Protein AF-A0A2A3XUP8-F1 (afdb_monomer)

Foldseek 3Di:
DDDDDDDDDDDDDDDDDDDDDDPPPPPPVVVLVVLLPQWDKDWQDDDVFKTKIKIFQDDDLVSLVVNCVVQDDPVLVVVLVPDPDSQVSSQSSRQLSVQLVVLCVVVVHHSSPWDKFAAQAPQPRDRHWAIDTDDPPRWAWEKEDERRMIMIMTGNFQKFKYKYFQDPCVVCPVVLVLAAPVQNVVLVPDDPVCSSVQVQQLSRQLQGVCRSVRNGVVDRNRPDHCHPVPCPPPPWKGKDWTDDDPRMTMIMMGTDDPPD

pLDDT: mean 80.97, std 21.78, range [23.98, 98.0]

Structure (mmCIF, N/CA/C/O backbone):
data_AF-A0A2A3XUP8-F1
#
_entry.id   AF-A0A2A3XUP8-F1
#
loop_
_atom_site.group_PDB
_atom_site.id
_atom_site.type_symbol
_atom_site.label_atom_id
_atom_site.label_alt_id
_atom_site.label_comp_id
_atom_site.label_asym_id
_atom_site.label_entity_id
_atom_site.label_seq_id
_atom_site.pdbx_PDB_ins_code
_atom_site.Cartn_x
_atom_site.Cartn_y
_atom_site.Cartn_z
_atom_site.occupancy
_atom_site.B_iso_or_equiv
_atom_site.auth_seq_id
_atom_site.auth_comp_id
_atom_site.auth_asym_id
_atom_site.auth_atom_id
_atom_site.pdbx_PDB_model_num
ATOM 1 N N . MET A 1 1 ? 11.214 24.885 62.252 1.00 39.66 1 MET A N 1
ATOM 2 C CA . MET A 1 1 ? 10.662 26.045 61.515 1.00 39.66 1 MET A CA 1
ATOM 3 C C . MET A 1 1 ? 10.244 25.516 60.148 1.00 39.66 1 MET A C 1
ATOM 5 O O . MET A 1 1 ? 11.112 25.053 59.437 1.00 39.66 1 MET A O 1
ATOM 9 N N . GLY A 1 2 ? 8.980 25.334 59.773 1.00 29.98 2 GLY A N 1
ATOM 10 C CA . GLY A 1 2 ? 7.766 26.059 60.142 1.00 29.98 2 GLY A CA 1
ATOM 11 C C . GLY A 1 2 ? 7.328 26.934 58.957 1.00 29.98 2 GLY A C 1
ATOM 12 O O . GLY A 1 2 ? 8.170 27.640 58.424 1.00 29.98 2 GLY A O 1
ATOM 13 N N . HIS A 1 3 ? 6.028 26.879 58.622 1.00 31.84 3 HIS A N 1
ATOM 14 C CA . HIS A 1 3 ? 5.258 27.676 57.633 1.00 31.84 3 HIS A CA 1
ATOM 15 C C . HIS A 1 3 ? 4.971 26.953 56.305 1.00 31.84 3 HIS A C 1
ATOM 17 O O . HIS A 1 3 ? 5.789 26.938 55.400 1.00 31.84 3 HIS A O 1
ATOM 23 N N . ARG A 1 4 ? 3.912 26.132 56.196 1.00 30.73 4 ARG A N 1
ATOM 24 C CA . ARG A 1 4 ? 2.448 26.415 56.165 1.00 30.73 4 ARG A CA 1
ATOM 25 C C . ARG A 1 4 ? 2.016 27.403 55.075 1.00 30.73 4 ARG A C 1
ATOM 27 O O . ARG A 1 4 ? 2.269 28.595 55.170 1.00 30.73 4 ARG A O 1
ATOM 34 N N . ALA A 1 5 ? 1.255 26.853 54.128 1.00 31.34 5 ALA A N 1
ATOM 35 C CA . ALA A 1 5 ? 0.403 27.541 53.167 1.00 31.34 5 ALA A CA 1
ATOM 36 C C . ALA A 1 5 ? -0.647 28.448 53.846 1.00 31.34 5 ALA A C 1
ATOM 38 O O . ALA A 1 5 ? -1.116 28.119 54.945 1.00 31.34 5 ALA A O 1
ATOM 39 N N . PRO A 1 6 ? -1.091 29.530 53.183 1.00 34.06 6 PRO A N 1
ATOM 40 C CA . PRO A 1 6 ? -2.222 30.314 53.648 1.00 34.06 6 PRO A CA 1
ATOM 41 C C . PRO A 1 6 ? -3.542 29.595 53.325 1.00 34.06 6 PRO A C 1
ATOM 43 O O . PRO A 1 6 ? -3.840 29.252 52.183 1.00 34.06 6 PRO A O 1
ATOM 46 N N . ARG A 1 7 ? -4.347 29.367 54.368 1.00 29.91 7 ARG A N 1
ATOM 47 C CA . ARG A 1 7 ? -5.769 29.026 54.258 1.00 29.91 7 ARG A CA 1
ATOM 48 C C . ARG A 1 7 ? -6.560 30.326 54.124 1.00 29.91 7 ARG A C 1
ATOM 50 O O . ARG A 1 7 ? -6.493 31.148 55.032 1.00 29.91 7 ARG A O 1
ATOM 57 N N . CYS A 1 8 ? -7.385 30.449 53.090 1.00 24.14 8 CYS A N 1
ATOM 58 C CA . CYS A 1 8 ? -8.559 31.318 53.137 1.00 24.14 8 CYS A CA 1
ATOM 59 C C . CYS A 1 8 ? -9.770 30.481 53.567 1.00 24.14 8 CYS A C 1
ATOM 61 O O . CYS A 1 8 ? -10.032 29.405 53.031 1.00 24.14 8 CYS A O 1
ATOM 63 N N . ARG A 1 9 ? -10.467 30.970 54.590 1.00 29.61 9 ARG A N 1
ATOM 64 C CA . ARG A 1 9 ? -11.752 30.480 55.102 1.00 29.61 9 ARG A CA 1
ATOM 65 C C . ARG A 1 9 ? -12.807 31.562 54.855 1.00 29.61 9 ARG A C 1
ATOM 67 O O . ARG A 1 9 ? -12.438 32.722 54.706 1.00 29.61 9 ARG A O 1
ATOM 74 N N . CYS A 1 10 ? -14.070 31.134 54.964 1.00 26.41 10 CYS A N 1
AT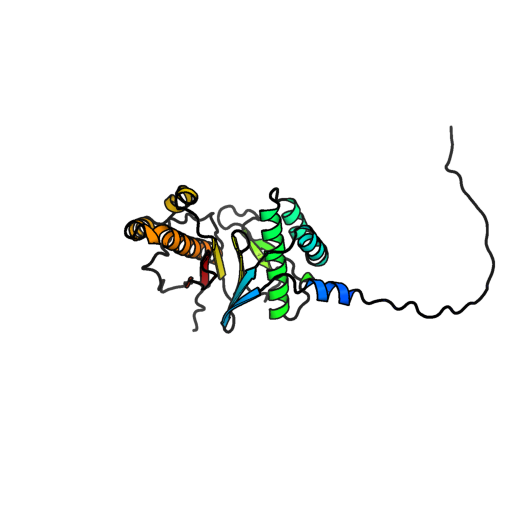OM 75 C CA . CYS A 1 10 ? -15.345 31.879 54.937 1.00 26.41 10 CYS A CA 1
ATOM 76 C C . CYS A 1 10 ? -16.061 31.777 53.573 1.00 26.41 10 CYS A C 1
ATOM 78 O O . CYS A 1 10 ? -15.426 31.942 52.545 1.00 26.41 10 CYS A O 1
ATOM 80 N N . ASN A 1 11 ? -17.362 31.486 53.471 1.00 27.44 11 ASN A N 1
ATOM 81 C CA . ASN A 1 11 ? -18.404 31.253 54.477 1.00 27.44 11 ASN A CA 1
ATOM 82 C C . ASN A 1 11 ? -19.560 30.432 53.854 1.00 27.44 11 ASN A C 1
ATOM 84 O O . ASN A 1 11 ? -19.699 30.403 52.635 1.00 27.44 11 ASN A O 1
ATOM 88 N N . ARG A 1 12 ? -20.387 29.779 54.682 1.00 31.80 12 ARG A N 1
ATOM 89 C CA . ARG A 1 12 ? -21.644 29.119 54.270 1.00 31.80 12 ARG A CA 1
ATOM 90 C C . ARG A 1 12 ? -22.826 30.101 54.299 1.00 31.80 12 ARG A C 1
ATOM 92 O O . ARG A 1 12 ? -22.801 31.046 55.080 1.00 31.80 12 ARG A O 1
ATOM 99 N N . ASN A 1 13 ? -23.871 29.712 53.558 1.00 28.98 13 ASN A N 1
ATOM 100 C CA . ASN A 1 13 ? -25.279 30.152 53.542 1.00 28.98 13 ASN A CA 1
ATOM 101 C C . ASN A 1 13 ? -25.655 31.233 52.517 1.00 28.98 13 ASN A C 1
ATOM 103 O O . ASN A 1 13 ? -25.394 32.404 52.743 1.00 28.98 13 ASN A O 1
ATOM 107 N N . SER A 1 14 ? -26.422 30.848 51.492 1.00 28.91 14 SER A N 1
ATOM 108 C CA . SER A 1 14 ? -27.877 31.084 51.463 1.00 28.91 14 SER A CA 1
ATOM 109 C C . SER A 1 14 ? -28.530 30.373 50.271 1.00 28.91 14 SER A C 1
ATOM 111 O O . SER A 1 14 ? -27.947 30.250 49.198 1.00 28.91 14 SER A O 1
ATOM 113 N N . LEU A 1 15 ? -29.740 29.870 50.506 1.00 33.19 15 LEU A N 1
ATOM 114 C CA . LEU A 1 15 ? -30.688 29.384 49.508 1.00 33.19 15 LEU A CA 1
ATOM 115 C C . LEU A 1 15 ? -31.179 30.572 48.671 1.00 33.19 15 LEU A C 1
ATOM 117 O O . LEU A 1 15 ? -31.591 31.562 49.267 1.00 33.19 15 LEU A O 1
ATOM 121 N N . ASP A 1 16 ? -31.202 30.454 47.344 1.00 30.08 16 ASP A N 1
ATOM 122 C CA . ASP A 1 16 ? -32.274 31.045 46.536 1.00 30.08 16 ASP A CA 1
ATOM 123 C C . ASP A 1 16 ? -32.381 30.332 45.182 1.00 30.08 16 ASP A C 1
ATOM 125 O O . ASP A 1 16 ? -31.381 29.988 44.546 1.00 30.08 16 ASP A O 1
ATOM 129 N N . GLY A 1 17 ? -33.618 30.058 44.785 1.00 33.28 17 GLY A N 1
ATOM 130 C CA . GLY A 1 17 ? -33.967 29.419 43.535 1.00 33.28 17 GLY A CA 1
ATOM 131 C C . GLY A 1 17 ? -33.914 30.412 42.384 1.00 33.28 17 GLY A C 1
ATOM 132 O O . GLY A 1 17 ? -34.466 31.503 42.438 1.00 33.28 17 GLY A O 1
ATOM 133 N N . SER A 1 18 ? -33.309 30.003 41.279 1.00 29.67 18 SER A N 1
ATOM 134 C CA . SER A 1 18 ? -33.590 30.611 39.983 1.00 29.67 18 SER A CA 1
ATOM 135 C C . SER A 1 18 ? -33.375 29.575 38.889 1.00 29.67 18 SER A C 1
ATOM 137 O O . SER A 1 18 ? -32.275 29.106 38.609 1.00 29.67 18 SER A O 1
ATOM 139 N N . ILE A 1 19 ? -34.501 29.183 38.299 1.00 35.72 19 ILE A N 1
ATOM 140 C CA . ILE A 1 19 ? -34.604 28.342 37.115 1.00 35.72 19 ILE A CA 1
ATOM 141 C C . ILE A 1 19 ? -33.977 29.122 35.956 1.00 35.72 19 ILE A C 1
ATOM 143 O O . ILE A 1 19 ? -34.619 30.005 35.386 1.00 35.72 19 ILE A O 1
ATOM 147 N N . HIS A 1 20 ? -32.740 28.789 35.586 1.00 30.89 20 HIS A N 1
ATOM 148 C CA . HIS A 1 20 ? -32.168 29.222 34.317 1.00 30.89 20 HIS A CA 1
ATOM 149 C C . HIS A 1 20 ? -32.214 28.100 33.284 1.00 30.89 20 HIS A C 1
ATOM 151 O O . HIS A 1 20 ? -31.646 27.019 33.424 1.00 30.89 20 HIS A O 1
ATOM 157 N N . ARG A 1 21 ? -32.985 28.416 32.246 1.00 30.86 21 ARG A N 1
ATOM 158 C CA . ARG A 1 21 ? -33.278 27.642 31.050 1.00 30.86 21 ARG A CA 1
ATOM 159 C C . ARG A 1 21 ? -32.007 27.369 30.246 1.00 30.86 21 ARG A C 1
ATOM 161 O O . ARG A 1 21 ? -31.179 28.257 30.078 1.00 30.86 21 ARG A O 1
ATOM 168 N N . GLY A 1 22 ? -31.968 26.184 29.640 1.00 33.06 22 GLY A N 1
ATOM 169 C CA . GLY A 1 22 ? -31.385 25.987 28.313 1.00 33.06 22 GLY A CA 1
ATOM 170 C C . GLY A 1 22 ? -29.863 25.972 28.227 1.00 33.06 22 GLY A C 1
ATOM 171 O O . GLY A 1 22 ? -29.290 26.771 27.496 1.00 33.06 22 GLY A O 1
ATOM 172 N N . CYS A 1 23 ? -29.210 24.997 28.860 1.00 23.98 23 CYS A N 1
ATOM 173 C CA . CYS A 1 23 ? -27.904 24.554 28.376 1.00 23.98 23 CYS A CA 1
ATOM 174 C C . CYS A 1 23 ? -28.146 23.512 27.275 1.00 23.98 23 CYS A C 1
ATOM 176 O O . CYS A 1 23 ? -28.264 22.317 27.536 1.00 23.98 23 CYS A O 1
ATOM 178 N N . SER A 1 24 ? -28.308 23.991 26.039 1.00 27.25 24 SER A N 1
ATOM 179 C CA . SER A 1 24 ? -28.237 23.138 24.855 1.00 27.25 24 SER A CA 1
ATOM 180 C C . SER A 1 24 ? -26.833 22.548 24.812 1.00 27.25 24 SER A C 1
ATOM 182 O O . SER A 1 24 ? -25.882 23.235 24.435 1.00 27.25 24 SER A O 1
ATOM 184 N N . VAL A 1 25 ? -26.702 21.279 25.192 1.00 31.23 25 VAL A N 1
ATOM 185 C CA . VAL A 1 25 ? -25.536 20.462 24.860 1.00 31.23 25 VAL A CA 1
ATOM 186 C C . VAL A 1 25 ? -25.476 20.427 23.335 1.00 31.23 25 VAL A C 1
ATOM 188 O O . VAL A 1 25 ? -26.177 19.650 22.696 1.00 31.23 25 VAL A O 1
ATOM 191 N N . LYS A 1 26 ? -24.705 21.338 22.731 1.00 30.12 26 LYS A N 1
ATOM 192 C CA . LYS A 1 26 ? -24.354 21.235 21.315 1.00 30.12 26 LYS A CA 1
ATOM 193 C C . LYS A 1 26 ? -23.634 19.900 21.170 1.00 30.12 26 LYS A C 1
ATOM 195 O O . LYS A 1 26 ? -22.587 19.699 21.788 1.00 30.12 26 LYS A O 1
ATOM 200 N N . SER A 1 27 ? -24.241 18.969 20.443 1.00 34.84 27 SER A N 1
ATOM 201 C CA . SER A 1 27 ? -23.635 17.673 20.193 1.00 34.84 27 SER A CA 1
ATOM 202 C C . SER A 1 27 ? -22.286 17.901 19.508 1.00 34.84 27 SER A C 1
ATOM 204 O O . SER A 1 27 ? -22.173 18.626 18.521 1.00 34.84 27 SER A O 1
ATOM 206 N N . LYS A 1 28 ? -21.229 17.292 20.051 1.00 36.84 28 LYS A N 1
ATOM 207 C CA . LYS A 1 28 ? -19.891 17.284 19.439 1.00 36.84 28 LYS A CA 1
ATOM 208 C C . LYS A 1 28 ? -19.847 16.508 18.109 1.00 36.84 28 LYS A C 1
ATOM 210 O O . LYS A 1 28 ? -18.794 16.434 17.492 1.00 36.84 28 LYS A O 1
ATOM 215 N N . THR A 1 29 ? -20.969 15.944 17.662 1.00 35.78 29 THR A N 1
ATOM 216 C CA . THR A 1 29 ? -21.078 15.137 16.439 1.00 35.78 29 THR A CA 1
ATOM 217 C C . THR A 1 29 ? -20.891 15.966 15.168 1.00 35.78 29 THR A C 1
ATOM 219 O O . THR A 1 29 ? -20.229 15.505 14.245 1.00 35.78 29 THR A O 1
ATOM 222 N N . ASN A 1 30 ? -21.344 17.226 15.149 1.00 31.27 30 ASN A N 1
ATOM 223 C CA . ASN A 1 30 ? -21.325 18.045 13.926 1.00 31.27 30 ASN A CA 1
ATOM 224 C C . ASN A 1 30 ? -19.922 18.544 13.523 1.00 31.27 30 ASN A C 1
ATOM 226 O O . ASN A 1 30 ? -19.741 19.010 12.403 1.00 31.27 30 ASN A O 1
ATOM 230 N N . GLY A 1 31 ? -18.934 18.491 14.426 1.00 33.62 31 GLY A N 1
ATOM 231 C CA . GLY A 1 31 ? -17.547 18.866 14.116 1.00 33.62 31 GLY A CA 1
ATOM 232 C C . GLY A 1 31 ? -16.756 17.739 13.452 1.00 33.62 31 GLY A C 1
ATOM 233 O O . GLY A 1 31 ? -15.895 18.006 12.623 1.00 33.62 31 GLY A O 1
ATOM 234 N N . ILE A 1 32 ? -17.079 16.483 13.782 1.00 43.22 32 ILE A N 1
ATOM 235 C CA . ILE A 1 32 ? -16.399 15.318 13.213 1.00 43.22 32 ILE A CA 1
ATOM 236 C C . ILE A 1 32 ? -16.913 15.075 11.792 1.00 43.22 32 ILE A C 1
ATOM 238 O O . ILE A 1 32 ? -16.092 14.928 10.897 1.00 43.22 32 ILE A O 1
ATOM 242 N N . GLU A 1 33 ? -18.233 15.137 11.559 1.00 40.81 33 GLU A N 1
ATOM 243 C CA . GLU A 1 33 ? -18.848 14.941 10.230 1.00 40.81 33 GLU A CA 1
ATOM 244 C C . GLU A 1 33 ? -18.311 15.904 9.154 1.00 40.81 33 GLU A C 1
ATOM 246 O O . GLU A 1 33 ? -18.078 15.475 8.030 1.00 40.81 33 GLU A O 1
ATOM 251 N N . ASN A 1 34 ? -18.011 17.164 9.497 1.00 43.91 34 ASN A N 1
ATOM 252 C CA . ASN A 1 34 ? -17.447 18.145 8.552 1.00 43.91 34 ASN A CA 1
ATOM 253 C C . ASN A 1 34 ? -15.936 17.986 8.297 1.00 43.91 34 ASN A C 1
ATOM 255 O O . ASN A 1 34 ? -15.411 18.552 7.342 1.00 43.91 34 ASN A O 1
ATOM 259 N N . MET A 1 35 ? -15.234 17.225 9.139 1.00 48.53 35 MET A N 1
ATOM 260 C CA . MET A 1 35 ? -13.817 16.892 8.959 1.00 48.53 35 MET A CA 1
ATOM 261 C C . MET A 1 35 ? -13.642 15.552 8.217 1.00 48.53 35 MET A C 1
ATOM 263 O O . MET A 1 35 ? -12.535 15.200 7.817 1.00 48.53 35 MET A O 1
ATOM 267 N N . MET A 1 36 ? -14.738 14.804 8.006 1.00 50.91 36 MET A N 1
ATOM 268 C CA . MET A 1 36 ? -14.740 13.479 7.370 1.00 50.91 36 MET A CA 1
ATOM 269 C C . MET A 1 36 ? -14.612 13.500 5.837 1.00 50.91 36 MET A C 1
ATOM 271 O O . MET A 1 36 ? -14.339 12.445 5.269 1.00 50.91 36 MET A O 1
ATOM 275 N N . ASP A 1 37 ? -14.765 14.660 5.189 1.00 54.75 37 ASP A N 1
ATOM 276 C CA . ASP A 1 37 ? -14.833 14.807 3.720 1.00 54.75 37 ASP A CA 1
ATOM 277 C C . ASP A 1 37 ? -13.521 15.297 3.070 1.00 54.75 37 ASP A C 1
ATOM 279 O O . ASP A 1 37 ? -13.471 15.598 1.881 1.00 54.75 37 ASP A O 1
ATOM 283 N N . GLN A 1 38 ? -12.447 15.415 3.854 1.00 61.69 38 GLN A N 1
ATOM 284 C CA . GLN A 1 38 ? -11.221 16.100 3.424 1.00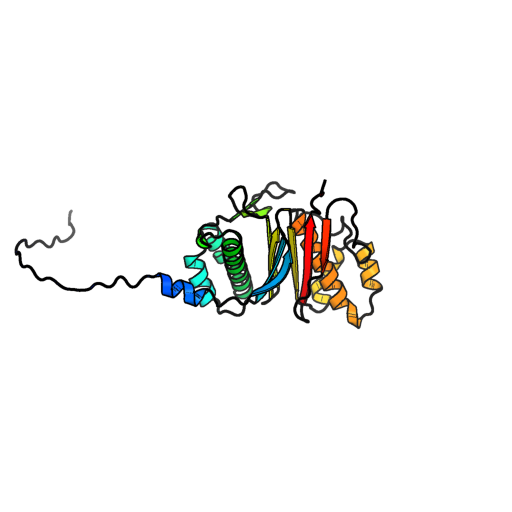 61.69 38 GLN A CA 1
ATOM 285 C C . GLN A 1 38 ? -10.256 15.206 2.635 1.00 61.69 38 GLN A C 1
ATOM 287 O O . GLN A 1 38 ? -9.591 15.660 1.707 1.00 61.69 38 GLN A O 1
ATOM 292 N N . ILE A 1 39 ? -10.267 13.900 2.909 1.00 70.50 39 ILE A N 1
ATOM 293 C CA . ILE A 1 39 ? -9.464 12.941 2.154 1.00 70.50 39 ILE A CA 1
ATOM 294 C C . ILE A 1 39 ? -10.276 12.425 0.970 1.00 70.50 39 ILE A C 1
ATOM 296 O O . ILE A 1 39 ? -11.146 11.559 1.114 1.00 70.50 39 ILE A O 1
ATOM 300 N N . SER A 1 40 ? -9.948 12.929 -0.220 1.00 80.69 40 SER A N 1
ATOM 301 C CA . SER A 1 40 ? -10.527 12.422 -1.461 1.00 80.69 40 SER A CA 1
ATOM 302 C C . SER A 1 40 ? -10.170 10.949 -1.646 1.00 80.69 40 SER A C 1
ATOM 304 O O . SER A 1 40 ? -9.008 10.540 -1.530 1.00 80.69 40 SER A O 1
ATOM 306 N N . ARG A 1 41 ? -11.193 10.145 -1.934 1.00 85.88 41 ARG A N 1
ATOM 307 C CA . ARG A 1 41 ? -11.075 8.701 -2.122 1.00 85.88 41 ARG A CA 1
ATOM 308 C C . ARG A 1 41 ? -11.928 8.238 -3.288 1.00 85.88 41 ARG A C 1
ATOM 310 O O . ARG A 1 41 ? -13.077 8.650 -3.440 1.00 85.88 41 ARG A O 1
ATOM 317 N N . ARG A 1 42 ? -11.373 7.337 -4.088 1.00 92.56 42 ARG A N 1
ATOM 318 C CA . ARG A 1 42 ? -12.040 6.740 -5.244 1.00 92.56 42 ARG A CA 1
ATOM 319 C C . ARG A 1 42 ? -11.829 5.236 -5.228 1.00 92.56 42 ARG A C 1
ATOM 321 O O . ARG A 1 42 ? -10.710 4.768 -5.046 1.00 92.56 42 ARG A O 1
ATOM 328 N N . ILE A 1 43 ? -12.891 4.477 -5.463 1.00 93.31 43 ILE A N 1
ATOM 329 C CA . ILE A 1 43 ? -12.786 3.030 -5.657 1.00 93.31 43 ILE A CA 1
ATOM 330 C C . ILE A 1 43 ? -12.079 2.765 -6.991 1.00 93.31 43 ILE A C 1
ATOM 332 O O . ILE A 1 43 ? -12.520 3.243 -8.034 1.00 93.31 43 ILE A O 1
ATOM 336 N N . LEU A 1 44 ? -10.987 1.999 -6.952 1.00 94.75 44 LEU A N 1
ATOM 337 C CA . LEU A 1 44 ? -10.309 1.475 -8.144 1.00 94.75 44 LEU A CA 1
ATOM 338 C C . LEU A 1 44 ? -10.806 0.080 -8.515 1.00 94.75 44 LEU A C 1
ATOM 340 O O . LEU A 1 44 ? -10.826 -0.279 -9.688 1.00 94.75 44 LEU A O 1
ATOM 344 N N . TRP A 1 45 ? -11.169 -0.713 -7.508 1.00 94.81 45 TRP A N 1
ATOM 345 C CA . TRP A 1 45 ? -11.677 -2.067 -7.679 1.00 94.81 45 TRP A CA 1
ATOM 346 C C . TRP A 1 45 ? -12.637 -2.386 -6.543 1.00 94.81 45 TRP A C 1
ATOM 348 O O . TRP A 1 45 ? -12.273 -2.258 -5.376 1.00 94.81 45 TRP A O 1
ATOM 358 N N . GLU A 1 46 ? -13.831 -2.860 -6.881 1.00 93.31 46 GLU A N 1
ATOM 359 C CA . GLU A 1 46 ? -14.754 -3.472 -5.932 1.00 93.31 46 GLU A CA 1
ATOM 360 C C . GLU A 1 46 ? -15.324 -4.784 -6.488 1.00 93.31 46 GLU A C 1
ATOM 362 O O . GLU A 1 46 ? -15.803 -4.848 -7.619 1.00 93.31 46 GLU A O 1
ATOM 367 N N . GLN A 1 47 ? -15.231 -5.847 -5.692 1.00 90.06 47 GLN A N 1
ATOM 368 C CA . GLN A 1 47 ? -15.925 -7.119 -5.892 1.00 90.06 47 GLN A CA 1
ATOM 369 C C . GLN A 1 47 ? -16.194 -7.760 -4.517 1.00 90.06 47 GLN A C 1
ATOM 371 O O . GLN A 1 47 ? -15.589 -7.339 -3.527 1.00 90.06 47 GLN A O 1
ATOM 376 N N . PRO A 1 48 ? -17.068 -8.778 -4.407 1.00 88.81 48 PRO A N 1
ATOM 377 C CA . PRO A 1 48 ? -17.291 -9.456 -3.133 1.00 88.81 48 PRO A CA 1
ATOM 378 C C . PRO A 1 48 ? -15.970 -9.914 -2.499 1.00 88.81 48 PRO A C 1
ATOM 380 O O . PRO A 1 48 ? -15.180 -10.609 -3.138 1.00 88.81 48 PRO A O 1
ATOM 383 N N . GLY A 1 49 ? -15.720 -9.473 -1.264 1.00 89.12 49 GLY A N 1
ATOM 384 C CA . GLY A 1 49 ? -14.524 -9.827 -0.499 1.00 89.12 49 GLY A CA 1
ATOM 385 C C . GLY A 1 49 ? -13.218 -9.141 -0.923 1.00 89.12 49 GLY A C 1
ATOM 386 O O . GLY A 1 49 ? -12.182 -9.496 -0.372 1.00 89.12 49 GLY A O 1
ATOM 387 N N . LEU A 1 50 ? -13.226 -8.178 -1.860 1.00 93.56 50 LEU A N 1
ATOM 388 C CA . LEU A 1 50 ? -12.042 -7.397 -2.253 1.00 93.56 50 LEU A CA 1
ATOM 389 C C . LEU A 1 50 ? -12.412 -5.953 -2.612 1.00 93.56 50 LEU A C 1
ATOM 391 O O . LEU A 1 50 ? -13.205 -5.711 -3.523 1.00 93.56 50 LEU A O 1
ATOM 395 N N . GLN A 1 51 ? -11.747 -4.992 -1.973 1.00 95.81 51 GLN A N 1
ATOM 396 C CA . GLN A 1 51 ? -11.835 -3.582 -2.346 1.00 95.81 51 GLN A CA 1
ATOM 397 C C . GLN A 1 51 ? -10.456 -2.931 -2.400 1.00 95.81 51 GLN A C 1
ATOM 399 O O . GLN A 1 51 ? -9.616 -3.165 -1.531 1.00 95.81 51 GLN A O 1
ATOM 404 N N . VAL A 1 52 ? -10.239 -2.069 -3.392 1.00 97.75 52 VAL A N 1
ATOM 405 C CA . VAL A 1 52 ? -9.037 -1.242 -3.531 1.00 97.75 52 VAL A CA 1
ATOM 406 C C . VAL A 1 52 ? -9.453 0.204 -3.760 1.00 97.75 52 VAL A C 1
ATOM 408 O O . VAL A 1 52 ? -10.210 0.506 -4.683 1.00 97.75 52 VAL A O 1
ATOM 411 N N . TRP A 1 53 ? -8.919 1.094 -2.935 1.00 97.12 53 TRP A N 1
ATOM 412 C CA . TRP A 1 53 ? -9.230 2.513 -2.905 1.00 97.12 53 TRP A CA 1
ATOM 413 C C . TRP A 1 53 ? -7.978 3.328 -3.208 1.00 97.12 53 TRP A C 1
ATOM 415 O O . TRP A 1 53 ? -6.934 3.130 -2.585 1.00 97.12 53 TRP A O 1
ATOM 425 N N . GLU A 1 54 ? -8.103 4.258 -4.146 1.00 96.00 54 GLU A N 1
ATOM 426 C CA . GLU A 1 54 ? -7.168 5.359 -4.339 1.00 96.00 54 GLU A CA 1
ATOM 427 C C . GLU A 1 54 ? -7.506 6.477 -3.368 1.00 96.00 54 GLU A C 1
ATOM 429 O O . GLU A 1 54 ? -8.676 6.799 -3.161 1.00 96.00 54 GLU A O 1
ATOM 434 N N . VAL A 1 55 ? -6.470 7.048 -2.772 1.00 93.19 55 VAL A N 1
ATOM 435 C CA . VAL A 1 55 ? -6.559 8.085 -1.755 1.00 93.19 55 VAL A CA 1
ATOM 436 C C . VAL A 1 55 ? -5.620 9.217 -2.144 1.00 93.19 55 VAL A C 1
ATOM 438 O O . VAL A 1 55 ? -4.449 8.982 -2.450 1.00 93.19 55 VAL A O 1
ATOM 441 N N . THR A 1 56 ? -6.116 10.448 -2.105 1.00 91.19 56 THR A N 1
ATOM 442 C CA . THR A 1 56 ? -5.317 11.651 -2.348 1.00 91.19 56 THR A CA 1
ATOM 443 C C . THR A 1 56 ? -5.160 12.425 -1.046 1.00 91.19 56 THR A C 1
ATOM 445 O O . THR A 1 56 ? -6.140 12.701 -0.360 1.00 91.19 56 THR A O 1
ATOM 448 N N . ILE A 1 57 ? -3.914 12.748 -0.694 1.00 89.19 57 ILE A N 1
ATOM 449 C CA . ILE A 1 57 ? -3.553 13.429 0.553 1.00 89.19 57 ILE A CA 1
ATOM 450 C C . ILE A 1 57 ? -3.037 14.823 0.199 1.00 89.19 57 ILE A C 1
ATOM 452 O O . ILE A 1 57 ? -1.860 14.996 -0.124 1.00 89.19 57 ILE A O 1
ATOM 456 N N . GLU A 1 58 ? -3.932 15.806 0.237 1.00 86.69 58 GLU A N 1
ATOM 457 C CA . GLU A 1 58 ? -3.629 17.212 -0.078 1.00 86.69 58 GLU A CA 1
ATOM 458 C C . GLU A 1 58 ? -3.760 18.142 1.130 1.00 86.69 58 GLU A C 1
ATOM 460 O O . GLU A 1 58 ? -3.240 19.255 1.095 1.00 86.69 58 GLU A O 1
ATOM 465 N N . ASP A 1 59 ? -4.380 17.667 2.211 1.00 85.62 59 ASP A N 1
ATOM 466 C CA . ASP A 1 59 ? -4.624 18.460 3.408 1.00 85.62 59 ASP A CA 1
ATOM 467 C C . ASP A 1 59 ? -3.342 18.913 4.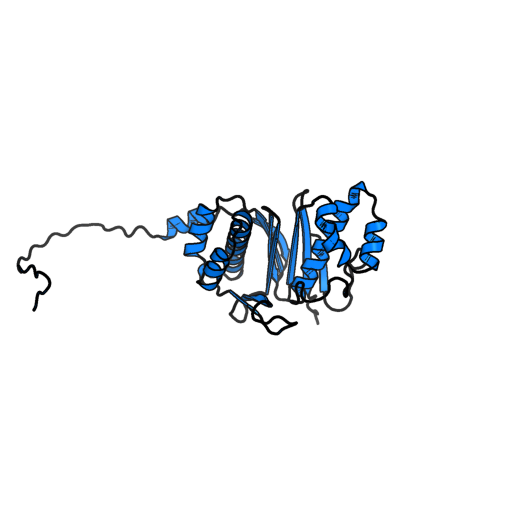115 1.00 85.62 59 ASP A C 1
ATOM 469 O O . ASP A 1 59 ? -2.302 18.236 4.138 1.00 85.62 59 ASP A O 1
ATOM 473 N N . ASP A 1 60 ? -3.460 20.063 4.774 1.00 89.62 60 ASP A N 1
ATOM 474 C CA . ASP A 1 60 ? -2.427 20.592 5.649 1.00 89.62 60 ASP A CA 1
ATOM 475 C C . ASP A 1 60 ? -2.160 19.660 6.835 1.00 89.62 60 ASP A C 1
ATOM 477 O O . ASP A 1 60 ? -3.058 19.053 7.423 1.00 89.62 60 ASP A O 1
ATOM 481 N N . GLU A 1 61 ? -0.897 19.599 7.260 1.00 91.62 61 GLU A N 1
ATOM 482 C CA . GLU A 1 61 ? -0.485 18.716 8.355 1.00 91.62 61 GLU A CA 1
ATOM 483 C C . GLU A 1 61 ? -1.250 18.997 9.656 1.00 91.62 61 GLU A C 1
ATOM 485 O O . GLU A 1 61 ? -1.595 18.065 10.376 1.00 91.62 61 GLU A O 1
ATOM 490 N N . ALA A 1 62 ? -1.547 20.267 9.948 1.00 91.88 62 ALA A N 1
ATOM 491 C CA . ALA A 1 62 ? -2.294 20.653 11.143 1.00 91.88 62 ALA A CA 1
ATOM 492 C C . ALA A 1 62 ? -3.719 20.073 11.152 1.00 91.88 62 ALA A C 1
ATOM 494 O O . ALA A 1 62 ? -4.189 19.621 12.193 1.00 91.88 62 ALA A O 1
ATOM 495 N N . VAL A 1 63 ? -4.369 20.045 9.987 1.00 90.88 63 VAL A N 1
ATOM 496 C CA . VAL A 1 63 ? -5.717 19.498 9.806 1.00 90.88 63 VAL A CA 1
ATOM 497 C C . VAL A 1 63 ? -5.694 17.980 9.983 1.00 90.88 63 VAL A C 1
ATOM 499 O O . VAL A 1 63 ? -6.458 17.423 10.772 1.00 90.88 63 VAL A O 1
ATOM 502 N N . LEU A 1 64 ? -4.733 17.314 9.337 1.00 92.75 64 LEU A N 1
ATOM 503 C CA . LEU A 1 64 ? -4.519 15.875 9.487 1.00 92.75 64 LEU A CA 1
ATOM 504 C C . LEU A 1 64 ? -4.230 15.482 10.944 1.00 92.75 64 LEU A C 1
ATOM 506 O O . LEU A 1 64 ? -4.728 14.461 11.419 1.00 92.75 64 LEU A O 1
ATOM 510 N N . LEU A 1 65 ? -3.445 16.281 11.671 1.00 94.06 65 LEU A N 1
ATOM 511 C CA . LEU A 1 65 ? -3.132 16.035 13.081 1.00 94.06 65 LEU A CA 1
ATOM 512 C C . LEU A 1 65 ? -4.356 16.173 13.993 1.00 94.06 65 LEU A C 1
ATOM 514 O O . LEU A 1 65 ? -4.501 15.375 14.918 1.00 94.06 65 LEU A O 1
ATOM 518 N N . ASP A 1 66 ? -5.238 17.142 13.746 1.00 93.00 66 ASP A N 1
ATOM 519 C CA . ASP A 1 66 ? -6.472 17.295 14.525 1.00 93.00 66 ASP A CA 1
ATOM 520 C C . ASP A 1 66 ? -7.400 16.081 14.353 1.00 93.00 66 ASP A C 1
ATOM 522 O O . ASP A 1 66 ? -7.848 15.475 15.334 1.00 93.00 66 ASP A O 1
ATOM 526 N N . ALA A 1 67 ? -7.575 15.629 13.108 1.00 90.94 67 ALA A N 1
ATOM 527 C CA . ALA A 1 67 ? -8.303 14.401 12.806 1.00 90.94 67 ALA A CA 1
ATOM 528 C C . ALA A 1 67 ? -7.649 13.162 13.441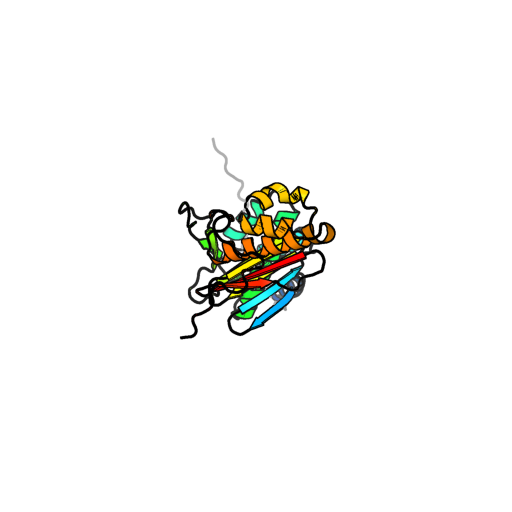 1.00 90.94 67 ALA A C 1
ATOM 530 O O . ALA A 1 67 ? -8.338 12.332 14.042 1.00 90.94 67 ALA A O 1
ATOM 531 N N . ALA A 1 68 ? -6.317 13.054 13.380 1.00 93.81 68 ALA A N 1
ATOM 532 C CA . ALA A 1 68 ? -5.575 11.966 14.010 1.00 93.81 68 ALA A CA 1
ATOM 533 C C . ALA A 1 68 ? -5.797 11.915 15.529 1.00 93.81 68 ALA A C 1
ATOM 535 O O . ALA A 1 68 ? -6.020 10.834 16.066 1.00 93.81 68 ALA A O 1
ATOM 536 N N . ASN A 1 69 ? -5.807 13.058 16.222 1.00 93.00 69 ASN A N 1
ATOM 537 C CA . ASN A 1 69 ? -6.017 13.111 17.675 1.00 93.00 69 ASN A CA 1
ATOM 538 C C . ASN A 1 69 ? -7.387 12.572 18.115 1.00 93.00 69 ASN A C 1
ATOM 540 O O . ASN A 1 69 ? -7.527 12.124 19.253 1.00 93.00 69 ASN A O 1
ATOM 544 N N . SER A 1 70 ? -8.384 12.607 17.229 1.00 90.00 70 SER A N 1
ATOM 545 C CA . SER A 1 70 ? -9.723 12.073 17.502 1.00 90.00 70 SER A CA 1
ATOM 546 C C . SER A 1 70 ? -9.884 10.602 17.096 1.00 90.00 70 SER A C 1
ATOM 548 O O . SER A 1 70 ? -10.732 9.910 17.654 1.00 90.00 70 SER A O 1
ATOM 550 N N . LEU A 1 71 ? -9.096 10.119 16.128 1.00 92.38 71 LEU A N 1
ATOM 551 C CA . LEU A 1 71 ? -9.263 8.793 15.516 1.00 92.38 71 LEU A CA 1
ATOM 552 C C . LEU A 1 71 ? -8.216 7.756 15.935 1.00 92.38 71 LEU A C 1
ATOM 554 O O . LEU A 1 71 ? -8.455 6.556 15.785 1.00 92.38 71 LEU A O 1
ATOM 558 N N . PHE A 1 72 ? -7.025 8.185 16.352 1.00 94.94 72 PHE A N 1
ATOM 559 C CA . PHE A 1 72 ? -5.879 7.298 16.544 1.00 94.94 72 PHE A CA 1
ATOM 560 C C . PHE A 1 72 ? -5.735 6.870 18.002 1.00 94.94 72 PHE A C 1
ATOM 562 O O . PHE A 1 72 ? -5.902 7.656 18.933 1.00 94.94 72 PHE A O 1
ATOM 569 N N . ASP A 1 73 ? -5.354 5.607 18.192 1.00 91.88 73 ASP A N 1
ATOM 570 C CA . ASP A 1 73 ? -4.892 5.123 19.486 1.00 91.88 73 ASP A CA 1
ATOM 571 C C . ASP A 1 73 ? -3.453 5.593 19.778 1.00 91.88 73 ASP A C 1
ATOM 573 O O . ASP A 1 73 ? -2.767 6.199 18.947 1.00 91.88 73 ASP A O 1
ATOM 577 N N . LYS A 1 74 ? -2.966 5.284 20.985 1.00 91.88 74 LYS A N 1
ATOM 578 C CA . LYS A 1 74 ? -1.613 5.655 21.414 1.00 91.88 74 LYS A CA 1
ATOM 579 C C . LYS A 1 74 ? -0.521 5.087 20.497 1.00 91.88 74 LYS A C 1
ATOM 581 O O . LYS A 1 74 ? 0.466 5.774 20.251 1.00 91.88 74 LYS A O 1
ATOM 586 N N . THR A 1 75 ? -0.705 3.880 19.962 1.00 90.88 75 THR A N 1
ATOM 587 C CA . THR A 1 75 ? 0.273 3.234 19.074 1.00 90.88 75 THR A CA 1
ATOM 588 C C . THR A 1 75 ? 0.409 4.004 17.765 1.00 90.88 75 THR A C 1
ATOM 590 O O . THR A 1 75 ? 1.521 4.232 17.287 1.00 90.88 75 THR A O 1
ATOM 593 N N . ASP A 1 76 ? -0.712 4.433 17.187 1.00 93.38 76 ASP A N 1
ATOM 594 C CA . ASP A 1 76 ? -0.711 5.247 15.976 1.00 93.38 76 ASP A CA 1
ATOM 595 C C . ASP A 1 76 ? -0.130 6.645 16.233 1.00 93.38 76 ASP A C 1
ATOM 597 O O . ASP A 1 76 ? 0.708 7.098 15.451 1.00 93.38 76 ASP A O 1
ATOM 601 N N . LEU A 1 77 ? -0.479 7.298 17.346 1.00 94.94 77 LEU A N 1
ATOM 602 C CA . LEU A 1 77 ? 0.081 8.607 17.711 1.00 94.94 77 LEU A CA 1
ATOM 603 C C . LEU A 1 77 ? 1.598 8.554 17.965 1.00 94.94 77 LEU A C 1
ATOM 605 O O . LEU A 1 77 ? 2.329 9.452 17.542 1.00 94.94 77 LEU A O 1
ATOM 609 N N . ASP A 1 78 ? 2.104 7.485 18.581 1.00 93.88 78 ASP A N 1
ATOM 610 C CA . ASP A 1 78 ? 3.547 7.293 18.766 1.00 93.88 78 ASP A CA 1
ATOM 611 C C . ASP A 1 78 ? 4.265 7.109 17.420 1.00 93.88 78 ASP A C 1
ATOM 613 O O . ASP A 1 78 ? 5.354 7.652 17.206 1.00 93.88 78 ASP A O 1
ATOM 617 N N . ARG A 1 79 ? 3.634 6.415 16.460 1.00 92.56 79 ARG A N 1
ATOM 618 C CA . ARG A 1 79 ? 4.156 6.313 15.087 1.00 92.56 79 ARG A CA 1
ATOM 619 C C . ARG A 1 79 ? 4.174 7.670 14.393 1.00 92.56 79 ARG A C 1
ATOM 621 O O . ARG A 1 79 ? 5.184 7.976 13.764 1.00 92.56 79 ARG A O 1
ATOM 628 N N . VAL A 1 80 ? 3.129 8.491 14.535 1.00 95.25 80 VAL A N 1
ATOM 629 C CA . VAL A 1 80 ? 3.112 9.874 14.015 1.00 95.25 80 VAL A CA 1
ATOM 630 C C . VAL A 1 80 ? 4.329 10.654 14.527 1.00 95.25 80 VAL A C 1
ATOM 632 O O . VAL A 1 80 ? 5.053 11.257 13.730 1.00 95.25 80 VAL A O 1
ATOM 635 N N . GLY A 1 81 ? 4.603 10.577 15.834 1.00 94.56 81 GLY A N 1
ATOM 636 C CA . GLY A 1 81 ? 5.736 11.249 16.478 1.00 94.56 81 GLY A CA 1
ATOM 637 C C . GLY A 1 81 ? 7.119 10.764 16.026 1.00 94.56 81 GLY A C 1
ATOM 638 O O . GLY A 1 81 ? 8.093 11.500 16.160 1.00 94.56 81 GLY A O 1
ATOM 639 N N . SER A 1 82 ? 7.221 9.561 15.451 1.00 94.75 82 SER A N 1
ATOM 640 C CA . SER A 1 82 ? 8.494 8.996 14.973 1.00 94.75 82 SER A CA 1
ATOM 641 C C . SER A 1 82 ? 8.964 9.540 13.615 1.00 94.75 82 SER A C 1
ATOM 643 O O . SER A 1 82 ? 10.129 9.370 13.252 1.00 94.75 82 SER A O 1
ATOM 645 N N . TYR A 1 83 ? 8.087 10.198 12.849 1.00 93.69 83 TYR A N 1
ATOM 646 C CA . TYR A 1 83 ? 8.439 10.745 11.537 1.00 93.69 83 TYR A CA 1
ATOM 647 C C . TYR A 1 83 ? 9.094 12.124 11.660 1.00 93.69 83 TYR A C 1
ATOM 649 O O . TYR A 1 83 ? 8.461 13.082 12.102 1.00 93.69 83 TYR A O 1
ATOM 657 N N . CYS A 1 84 ? 10.335 12.254 11.178 1.00 93.69 84 CYS A N 1
ATOM 658 C CA . CYS A 1 84 ? 11.033 13.545 11.113 1.00 93.69 84 CYS A CA 1
ATOM 659 C C . CYS A 1 84 ? 10.581 14.423 9.933 1.00 93.69 84 CYS A C 1
ATOM 661 O O . CYS A 1 84 ? 10.653 15.645 10.010 1.00 93.69 84 CYS A O 1
ATOM 663 N N . SER A 1 85 ? 10.139 13.812 8.829 1.00 94.19 85 SER A N 1
ATOM 664 C CA . SER A 1 85 ? 9.687 14.530 7.631 1.00 94.19 85 SER A CA 1
ATOM 665 C C . SER A 1 85 ? 8.199 14.854 7.724 1.00 94.19 85 SER A C 1
ATOM 667 O O . SER A 1 85 ? 7.391 13.942 7.904 1.00 94.19 85 SER A O 1
ATOM 669 N N . SER A 1 86 ? 7.845 16.129 7.524 1.00 92.62 86 SER A N 1
ATOM 670 C CA . SER A 1 86 ? 6.450 16.588 7.426 1.00 92.62 86 SER A CA 1
ATOM 671 C C . SER A 1 86 ? 5.685 15.813 6.351 1.00 92.62 86 SER A C 1
ATOM 673 O O . SER A 1 86 ? 4.627 15.256 6.627 1.00 92.62 86 SER A O 1
ATOM 675 N N . GLN A 1 87 ? 6.253 15.655 5.149 1.00 91.44 87 GLN A N 1
ATOM 676 C CA . GLN A 1 87 ? 5.588 14.908 4.078 1.00 91.44 87 GLN A CA 1
ATOM 677 C C . GLN A 1 87 ? 5.371 13.435 4.449 1.00 91.44 87 GLN A C 1
ATOM 679 O O . GLN A 1 87 ? 4.288 12.901 4.233 1.00 91.44 87 GLN A O 1
ATOM 684 N N . ALA A 1 88 ? 6.365 12.778 5.055 1.00 92.31 88 ALA A N 1
ATOM 685 C CA . ALA A 1 88 ? 6.208 11.390 5.493 1.00 92.31 88 ALA A CA 1
ATOM 686 C C . ALA A 1 88 ? 5.133 11.256 6.582 1.00 92.31 88 ALA A C 1
ATOM 688 O O . ALA A 1 88 ? 4.361 10.297 6.574 1.00 92.31 88 ALA A O 1
ATOM 689 N N . ARG A 1 89 ? 5.058 12.236 7.490 1.00 95.38 89 ARG A N 1
ATOM 690 C CA . ARG A 1 89 ? 4.049 12.288 8.545 1.00 95.38 89 ARG A CA 1
ATOM 691 C C . ARG A 1 89 ? 2.647 12.492 7.973 1.00 95.38 89 ARG A C 1
ATOM 693 O O . ARG A 1 89 ? 1.763 11.711 8.310 1.00 95.38 89 ARG A O 1
ATOM 700 N N . LYS A 1 90 ? 2.459 13.458 7.065 1.00 94.19 90 LYS A N 1
ATOM 701 C CA . LYS A 1 90 ? 1.191 13.675 6.343 1.00 94.19 90 LYS A CA 1
ATOM 702 C C . LYS A 1 90 ? 0.739 12.410 5.621 1.00 94.19 90 LYS A C 1
ATOM 704 O O . LYS A 1 90 ? -0.393 11.981 5.802 1.00 94.19 90 LYS A O 1
ATOM 709 N N . ASN A 1 91 ? 1.643 11.763 4.885 1.00 93.19 91 ASN A N 1
ATOM 710 C CA . ASN A 1 91 ? 1.337 10.531 4.162 1.00 93.19 91 ASN A CA 1
ATOM 711 C C . ASN A 1 91 ? 0.896 9.407 5.100 1.00 93.19 91 ASN A C 1
ATOM 713 O O . ASN A 1 91 ? -0.090 8.723 4.819 1.00 93.19 91 ASN A O 1
ATOM 717 N N . PHE A 1 92 ? 1.601 9.227 6.221 1.00 94.56 92 PHE A N 1
ATOM 718 C CA . PHE A 1 92 ? 1.221 8.243 7.228 1.00 94.56 92 PHE A CA 1
ATOM 719 C C . PHE A 1 92 ? -0.159 8.555 7.812 1.00 94.56 92 PHE A C 1
ATOM 721 O O . PHE A 1 92 ? -1.017 7.675 7.815 1.00 94.56 92 PHE A O 1
ATOM 728 N N . ILE A 1 93 ? -0.386 9.793 8.265 1.00 95.44 93 ILE A N 1
ATOM 729 C CA . ILE A 1 93 ? -1.653 10.198 8.881 1.00 95.44 93 ILE A CA 1
ATOM 730 C C . ILE A 1 93 ? -2.806 10.054 7.887 1.00 95.44 93 ILE A C 1
ATOM 732 O O . ILE A 1 93 ? -3.760 9.341 8.181 1.00 95.44 93 ILE A O 1
ATOM 736 N N . GLY A 1 94 ? -2.706 10.664 6.704 1.00 94.69 94 GLY A N 1
ATOM 737 C CA . GLY A 1 94 ? -3.772 10.650 5.702 1.00 94.69 94 GLY A CA 1
ATOM 738 C C . GLY A 1 94 ? -4.134 9.230 5.266 1.00 94.69 94 GLY A C 1
ATOM 739 O O . GLY A 1 94 ? -5.296 8.833 5.330 1.00 94.69 94 GLY A O 1
ATOM 740 N N . THR A 1 95 ? -3.134 8.400 4.951 1.00 95.31 95 THR A N 1
ATOM 741 C CA . THR A 1 95 ? -3.380 6.991 4.588 1.00 95.31 95 THR A CA 1
ATOM 742 C C . THR A 1 95 ? -4.029 6.218 5.740 1.00 95.31 95 THR A C 1
ATOM 744 O O . THR A 1 95 ? -4.869 5.345 5.522 1.00 95.31 95 THR A O 1
ATOM 747 N N . ARG A 1 96 ? -3.655 6.522 6.988 1.00 95.69 96 ARG A N 1
ATOM 748 C CA . ARG A 1 96 ? -4.175 5.842 8.178 1.00 95.69 96 ARG A CA 1
ATOM 749 C C . ARG A 1 96 ? -5.596 6.273 8.541 1.00 95.69 96 ARG A C 1
ATOM 751 O O . ARG A 1 96 ? -6.381 5.418 8.949 1.00 95.69 96 ARG A O 1
ATOM 758 N N . ILE A 1 97 ? -5.938 7.546 8.354 1.00 95.06 97 ILE A N 1
ATOM 759 C CA . ILE A 1 97 ? -7.315 8.044 8.453 1.00 95.06 97 ILE A CA 1
ATOM 760 C C . ILE A 1 97 ? -8.174 7.352 7.393 1.00 95.06 97 ILE A C 1
ATOM 762 O O . ILE A 1 97 ? -9.177 6.734 7.749 1.00 95.06 97 ILE A O 1
ATOM 766 N N . ALA A 1 98 ? -7.735 7.349 6.129 1.00 95.00 98 ALA A N 1
ATOM 767 C CA . ALA A 1 98 ? -8.459 6.692 5.042 1.00 95.00 98 ALA A CA 1
ATOM 768 C C . ALA A 1 98 ? -8.681 5.196 5.317 1.00 95.00 98 ALA A C 1
ATOM 770 O O . ALA A 1 98 ? -9.796 4.702 5.163 1.00 95.00 98 ALA A O 1
ATOM 771 N N . LEU A 1 99 ? -7.654 4.487 5.806 1.00 95.88 99 LEU A N 1
ATOM 772 C CA . LEU A 1 99 ? -7.775 3.093 6.242 1.00 95.88 99 LEU A CA 1
ATOM 773 C C . LEU A 1 99 ? -8.891 2.919 7.275 1.00 95.88 99 LEU A C 1
ATOM 775 O O . LEU A 1 99 ? -9.762 2.076 7.088 1.00 95.88 99 LEU A O 1
ATOM 779 N N . ARG A 1 100 ? -8.872 3.702 8.360 1.00 95.38 100 ARG A N 1
ATOM 780 C CA . ARG A 1 100 ? -9.871 3.597 9.434 1.00 95.38 100 ARG A CA 1
ATOM 781 C C . ARG A 1 100 ? -11.278 3.911 8.927 1.00 95.38 100 ARG A C 1
ATOM 783 O O . ARG A 1 100 ? -12.211 3.192 9.263 1.00 95.38 100 ARG A O 1
ATOM 790 N N . GLN A 1 101 ? -11.431 4.939 8.097 1.00 92.69 101 GLN A N 1
ATOM 791 C CA . GLN A 1 101 ? -12.730 5.347 7.561 1.00 92.69 101 GLN A CA 1
ATOM 792 C C . GLN A 1 101 ? -13.316 4.323 6.584 1.00 92.69 101 GLN A C 1
ATOM 794 O O . GLN A 1 101 ? -14.495 3.995 6.683 1.00 92.69 101 GLN A O 1
ATOM 799 N N . VAL A 1 102 ? -12.514 3.806 5.650 1.00 93.50 102 VAL A N 1
ATOM 800 C CA . VAL A 1 102 ? -12.991 2.792 4.699 1.00 93.50 102 VAL A CA 1
ATOM 801 C C . VAL A 1 102 ? -13.292 1.480 5.430 1.00 93.50 102 VAL A C 1
ATOM 803 O O . VAL A 1 102 ? -14.330 0.871 5.191 1.00 93.50 102 VAL A O 1
ATOM 806 N N . ALA A 1 103 ? -12.456 1.079 6.392 1.00 94.19 103 ALA A N 1
ATOM 807 C CA . ALA A 1 103 ? -12.722 -0.092 7.227 1.00 94.19 103 ALA A CA 1
ATOM 808 C C . ALA A 1 103 ? -14.034 0.049 8.019 1.00 94.19 103 ALA A C 1
ATOM 810 O O . ALA A 1 103 ? -14.836 -0.881 8.059 1.00 94.19 103 ALA A O 1
ATOM 811 N N . ALA A 1 104 ? -14.274 1.224 8.608 1.00 93.56 104 ALA A N 1
ATOM 812 C CA . ALA A 1 104 ? -15.513 1.549 9.311 1.00 93.56 104 ALA A CA 1
ATOM 813 C C . ALA A 1 104 ? -16.739 1.454 8.400 1.00 93.56 104 ALA A C 1
ATOM 815 O O . ALA A 1 104 ? -17.755 0.900 8.811 1.00 93.56 104 ALA A O 1
ATOM 816 N N . GLN A 1 105 ? -16.629 1.938 7.159 1.00 91.44 105 GLN A N 1
ATOM 817 C CA . GLN A 1 105 ? -17.694 1.835 6.164 1.00 91.44 105 GLN A CA 1
ATOM 818 C C . GLN A 1 105 ? -17.998 0.374 5.805 1.00 91.44 105 GLN A C 1
ATOM 820 O O . GLN A 1 105 ? -19.164 -0.004 5.755 1.00 91.44 105 GLN A O 1
ATOM 825 N N . ILE A 1 106 ? -16.966 -0.450 5.592 1.00 90.62 106 ILE A N 1
ATOM 826 C CA . ILE A 1 106 ? -17.123 -1.874 5.256 1.00 90.62 106 ILE A CA 1
ATOM 827 C C . ILE A 1 106 ? -17.762 -2.651 6.417 1.00 90.62 106 ILE A C 1
ATOM 829 O O . ILE A 1 106 ? -18.606 -3.514 6.192 1.00 90.62 106 ILE A O 1
ATOM 833 N N . MET A 1 107 ? -17.365 -2.356 7.657 1.00 91.31 107 MET A N 1
ATOM 834 C CA . MET A 1 107 ? -17.776 -3.119 8.843 1.00 91.31 107 MET A CA 1
ATOM 835 C C . MET A 1 107 ? -18.957 -2.517 9.612 1.00 91.31 107 MET A C 1
ATOM 837 O O . MET A 1 107 ? -19.421 -3.129 10.570 1.00 91.31 107 MET A O 1
ATOM 841 N N . ALA A 1 108 ? -19.440 -1.336 9.217 1.00 93.50 108 ALA A N 1
ATOM 842 C CA . ALA A 1 108 ? -20.473 -0.576 9.922 1.00 93.50 108 ALA A CA 1
ATOM 843 C C . ALA A 1 108 ? -20.154 -0.347 11.418 1.00 93.50 108 ALA A C 1
ATOM 845 O O . ALA A 1 108 ? -21.005 -0.516 12.292 1.00 93.50 108 ALA A O 1
ATOM 846 N N . VAL A 1 109 ? -18.911 0.048 11.715 1.00 93.81 109 VAL A N 1
ATOM 847 C CA . VAL A 1 109 ? -18.428 0.364 13.075 1.00 93.81 109 VAL A CA 1
ATOM 848 C C . VAL A 1 109 ? -17.795 1.753 13.132 1.00 93.81 109 VAL A C 1
ATOM 850 O O . VAL A 1 109 ? -17.524 2.365 12.105 1.00 93.81 109 VAL A O 1
ATOM 853 N N . ASP A 1 110 ? -17.524 2.254 14.337 1.00 93.19 110 ASP A N 1
ATOM 854 C CA . ASP A 1 110 ? -16.811 3.520 14.533 1.00 93.19 110 ASP A CA 1
ATOM 855 C C . ASP A 1 110 ? -15.338 3.408 14.057 1.00 93.19 110 ASP A C 1
ATOM 857 O O . ASP A 1 110 ? -14.635 2.490 14.500 1.00 93.19 110 ASP A O 1
ATOM 861 N N . PRO A 1 111 ? -14.821 4.321 13.205 1.00 93.25 111 PRO A N 1
ATOM 862 C CA . PRO A 1 111 ? -13.417 4.322 12.766 1.00 93.25 111 PRO A CA 1
ATOM 863 C C . PRO A 1 111 ? -12.384 4.448 13.901 1.00 93.25 111 PRO A C 1
ATOM 865 O O . PRO A 1 111 ? -11.244 3.987 13.754 1.00 93.25 111 PRO A O 1
ATOM 868 N N . ALA A 1 112 ? -12.754 5.029 15.044 1.00 93.75 112 ALA A N 1
ATOM 869 C CA . ALA A 1 112 ? -11.892 5.098 16.223 1.00 93.75 112 ALA A CA 1
ATOM 870 C C . ALA A 1 112 ? -11.809 3.755 16.978 1.00 93.75 112 ALA A C 1
ATOM 872 O O . ALA A 1 112 ? -10.904 3.549 17.785 1.00 93.75 112 ALA A O 1
ATOM 873 N N . SER A 1 113 ? -12.714 2.807 16.703 1.00 92.88 113 SER A N 1
ATOM 874 C CA . SER A 1 113 ? -12.794 1.526 17.423 1.00 92.88 113 SER A CA 1
ATOM 875 C C . SER A 1 113 ? -11.753 0.482 16.996 1.00 92.88 113 SER A C 1
ATOM 877 O O . SER A 1 113 ? -11.601 -0.546 17.669 1.00 92.88 113 SER A O 1
ATOM 879 N N . PHE A 1 114 ? -11.034 0.723 15.895 1.00 93.25 114 PHE A N 1
ATOM 880 C CA . PHE A 1 114 ? -9.985 -0.177 15.420 1.00 93.25 114 PHE A CA 1
ATOM 881 C C . PHE A 1 114 ? -8.725 -0.064 16.272 1.00 93.25 114 PHE A C 1
ATOM 883 O O . PHE A 1 114 ? -8.152 1.018 16.429 1.00 93.25 114 PHE A O 1
ATOM 890 N N . THR A 1 115 ? -8.237 -1.207 16.744 1.00 93.19 115 THR A N 1
ATOM 891 C CA . THR A 1 115 ? -6.879 -1.350 17.275 1.00 93.19 115 THR A CA 1
ATOM 892 C C . THR A 1 115 ? -6.020 -2.018 16.216 1.00 93.19 115 THR A C 1
ATOM 894 O O . THR A 1 115 ? -6.355 -3.100 15.728 1.00 93.19 115 THR A O 1
ATOM 897 N N . ILE A 1 116 ? -4.913 -1.369 15.855 1.00 93.44 116 ILE A N 1
ATOM 898 C CA . ILE A 1 116 ? -4.028 -1.848 14.7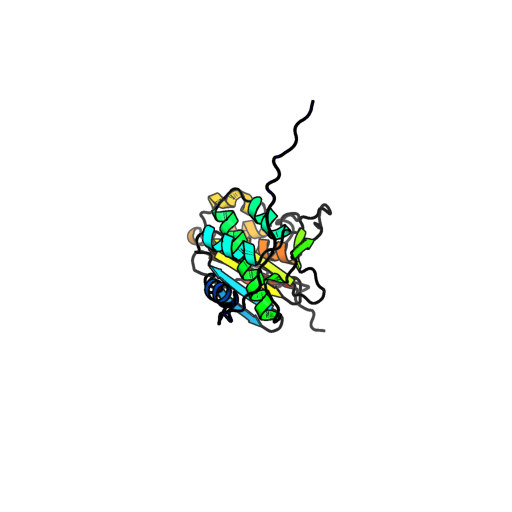96 1.00 93.44 116 ILE A CA 1
ATOM 899 C C . ILE A 1 116 ? -2.631 -2.057 15.363 1.00 93.44 116 ILE A C 1
ATOM 901 O O . ILE A 1 116 ? -1.994 -1.128 15.854 1.00 93.44 116 ILE A O 1
ATOM 905 N N . TYR A 1 117 ? -2.124 -3.277 15.240 1.00 90.50 117 TYR A N 1
ATOM 906 C CA . TYR A 1 117 ? -0.808 -3.666 15.738 1.00 90.50 117 TYR A CA 1
ATOM 907 C C . TYR A 1 117 ? 0.092 -4.116 14.585 1.00 90.50 117 TYR A C 1
ATOM 909 O O . TYR A 1 117 ? -0.345 -4.205 13.439 1.00 90.50 117 TYR A O 1
ATOM 917 N N . ARG A 1 118 ? 1.375 -4.372 14.868 1.00 89.50 118 ARG A N 1
ATOM 918 C CA . ARG A 1 118 ? 2.284 -5.034 13.923 1.00 89.50 118 ARG A CA 1
ATOM 919 C C . ARG A 1 118 ? 2.524 -6.477 14.328 1.00 89.50 118 ARG A C 1
ATOM 921 O O . ARG A 1 118 ? 2.901 -6.736 15.473 1.00 89.50 118 ARG A O 1
ATOM 928 N N . SER A 1 119 ? 2.347 -7.387 13.377 1.00 88.81 119 SER A N 1
ATOM 929 C CA . SER A 1 119 ? 2.624 -8.806 13.568 1.00 88.81 119 SER A CA 1
ATOM 930 C C . SER A 1 119 ? 4.122 -9.079 13.747 1.00 88.81 119 SER A C 1
ATOM 932 O O . SER A 1 119 ? 4.976 -8.187 13.629 1.00 88.81 119 SER A O 1
ATOM 934 N N . GLN A 1 120 ? 4.456 -10.322 14.090 1.00 88.38 120 GLN A N 1
ATOM 935 C CA . GLN A 1 120 ? 5.846 -10.759 14.149 1.00 88.38 120 GLN A CA 1
ATOM 936 C C . GLN A 1 120 ? 6.446 -10.785 12.740 1.00 88.38 120 GLN A C 1
ATOM 938 O O . GLN A 1 120 ? 5.822 -11.225 11.778 1.00 88.38 120 GLN A O 1
ATOM 943 N N . CYS A 1 121 ? 7.673 -10.293 12.619 1.00 83.62 121 CYS A N 1
ATOM 944 C CA . CYS A 1 121 ? 8.454 -10.369 11.398 1.00 83.62 121 CYS A CA 1
ATOM 945 C C . CYS A 1 121 ? 8.810 -11.830 11.115 1.00 83.62 121 CYS A C 1
ATOM 947 O O . CYS A 1 121 ? 9.444 -12.469 11.951 1.00 83.62 121 CYS A O 1
ATOM 949 N N . SER A 1 122 ? 8.489 -12.327 9.921 1.00 78.25 122 SER A N 1
ATOM 950 C CA . SER A 1 122 ? 8.775 -13.709 9.513 1.00 78.25 122 SER A CA 1
ATOM 951 C C . SER A 1 122 ? 10.269 -14.049 9.421 1.00 78.25 122 SER A C 1
ATOM 953 O O . SER A 1 122 ? 10.617 -15.220 9.339 1.00 78.25 122 SER A O 1
ATOM 955 N N . ASN A 1 123 ? 11.155 -13.046 9.438 1.00 77.62 123 ASN A N 1
ATOM 956 C CA . ASN A 1 123 ? 12.603 -13.240 9.328 1.00 77.62 123 ASN A CA 1
ATOM 957 C C . ASN A 1 123 ? 13.341 -13.216 10.678 1.00 77.62 123 ASN A C 1
ATOM 959 O O . ASN A 1 123 ? 14.268 -13.987 10.888 1.00 77.62 123 ASN A O 1
ATOM 963 N N . CYS A 1 124 ? 12.973 -12.315 11.594 1.00 83.44 124 CYS A N 1
ATOM 964 C CA . CYS A 1 124 ? 13.700 -12.125 12.861 1.00 83.44 124 CYS A CA 1
ATOM 965 C C . CYS A 1 124 ? 12.816 -12.220 14.111 1.00 83.44 124 CYS A C 1
ATOM 967 O O . CYS A 1 124 ? 13.286 -11.942 15.212 1.00 83.44 124 CYS A O 1
ATOM 969 N N . ASN A 1 125 ? 11.531 -12.552 13.955 1.00 81.62 125 ASN A N 1
ATOM 970 C CA . ASN A 1 125 ? 10.529 -12.641 15.023 1.00 81.62 125 ASN A CA 1
ATOM 971 C C . ASN A 1 125 ? 10.292 -11.336 15.817 1.00 81.62 125 ASN A C 1
ATOM 973 O O . ASN A 1 125 ? 9.573 -11.332 16.817 1.00 81.62 125 ASN A O 1
ATOM 977 N N . GLY A 1 126 ? 10.843 -10.201 15.368 1.00 83.12 126 GLY A N 1
ATOM 978 C CA . GLY A 1 126 ? 10.608 -8.882 15.959 1.00 83.12 126 GLY A CA 1
ATOM 979 C C . GLY A 1 126 ? 9.203 -8.335 15.676 1.00 83.12 126 GLY A C 1
ATOM 980 O O . GLY A 1 126 ? 8.578 -8.680 14.677 1.00 83.12 126 GLY A O 1
ATOM 981 N N . ARG A 1 127 ? 8.697 -7.423 16.518 1.00 84.19 127 ARG A N 1
ATOM 982 C CA . ARG A 1 127 ? 7.348 -6.814 16.399 1.00 84.19 127 ARG A CA 1
ATOM 983 C C . ARG A 1 127 ? 7.282 -5.671 15.379 1.00 84.19 127 ARG A C 1
ATOM 985 O O . ARG A 1 127 ? 6.801 -4.577 15.664 1.00 84.19 127 ARG A O 1
ATOM 992 N N . HIS A 1 128 ? 7.815 -5.913 14.189 1.00 81.88 128 HIS A N 1
ATOM 993 C CA . HIS A 1 128 ? 7.833 -4.947 13.092 1.00 81.88 128 HIS A CA 1
ATOM 994 C C . HIS A 1 128 ? 7.343 -5.550 11.771 1.00 81.88 128 HIS A C 1
ATOM 996 O O . HIS A 1 128 ? 7.641 -4.997 10.709 1.00 81.88 128 HIS A O 1
ATOM 1002 N N . GLY A 1 129 ? 6.582 -6.645 11.834 1.00 86.06 129 GLY A N 1
ATOM 1003 C CA . GLY A 1 129 ? 5.891 -7.232 10.691 1.00 86.06 129 GLY A CA 1
ATOM 1004 C C . GLY A 1 129 ? 4.808 -6.314 10.120 1.00 86.06 129 GLY A C 1
ATOM 1005 O O . GLY A 1 129 ? 4.790 -5.094 10.346 1.00 86.06 129 GLY A O 1
ATOM 1006 N N . ARG A 1 130 ? 3.903 -6.897 9.335 1.00 89.19 130 ARG A N 1
ATOM 1007 C CA . ARG A 1 130 ? 2.845 -6.134 8.670 1.00 89.19 130 ARG A CA 1
ATOM 1008 C C . ARG A 1 130 ? 1.819 -5.599 9.686 1.00 89.19 130 ARG A C 1
ATOM 1010 O O . ARG A 1 130 ? 1.647 -6.195 10.750 1.00 89.19 130 ARG A O 1
ATOM 1017 N N . PRO A 1 131 ? 1.175 -4.456 9.403 1.00 92.38 131 PRO A N 1
ATOM 1018 C CA . PRO A 1 131 ? 0.086 -3.963 10.233 1.00 92.38 131 PRO A CA 1
ATOM 1019 C C . PRO A 1 131 ? -1.171 -4.835 10.068 1.00 92.38 131 PRO A C 1
ATOM 1021 O O . PRO A 1 131 ? -1.470 -5.256 8.954 1.00 92.38 131 PRO A O 1
ATOM 1024 N N . GLU A 1 132 ? -1.894 -5.085 11.159 1.00 93.31 132 GLU A N 1
ATOM 1025 C CA . GLU A 1 132 ? -3.096 -5.934 11.198 1.00 93.31 132 GLU A CA 1
ATOM 1026 C C . GLU A 1 132 ? -4.119 -5.390 12.198 1.00 93.31 132 GLU A C 1
ATOM 1028 O O . GLU A 1 132 ? -3.739 -4.782 13.205 1.00 93.31 132 GLU A O 1
ATOM 1033 N N . PHE A 1 133 ? -5.407 -5.613 11.930 1.00 94.38 133 PHE A N 1
ATOM 1034 C CA . PHE A 1 133 ? -6.443 -5.340 12.916 1.00 94.38 133 PHE A CA 1
ATOM 1035 C C . PHE A 1 133 ? -6.470 -6.451 13.975 1.00 94.38 133 PHE A C 1
ATOM 1037 O O . PHE A 1 133 ? -6.109 -7.594 13.704 1.00 94.38 133 PHE A O 1
ATOM 1044 N N . SER A 1 134 ? -6.829 -6.094 15.207 1.00 90.62 134 SER A N 1
ATOM 1045 C CA . SER A 1 134 ? -6.693 -6.973 16.378 1.00 90.62 134 SER A CA 1
ATOM 1046 C C . SER A 1 134 ? -7.781 -8.035 16.560 1.00 90.62 134 SER A C 1
ATOM 1048 O O . SER A 1 134 ? -7.540 -9.012 17.272 1.00 90.62 134 SER A O 1
ATOM 1050 N N . LYS A 1 135 ? -8.980 -7.846 16.000 1.00 89.56 135 LYS A N 1
ATOM 1051 C CA . LYS A 1 135 ? -10.141 -8.693 16.287 1.00 89.56 135 LYS A CA 1
ATOM 1052 C C . LYS A 1 135 ? -10.322 -9.753 15.194 1.00 89.56 135 LYS A C 1
ATOM 1054 O O . LYS A 1 135 ? -10.169 -9.461 14.008 1.00 89.56 135 LYS A O 1
ATOM 1059 N N . PRO A 1 136 ? -10.705 -10.986 15.567 1.00 84.69 136 PRO A N 1
ATOM 1060 C CA . PRO A 1 136 ? -11.116 -11.994 14.597 1.00 84.69 136 PRO A CA 1
ATOM 1061 C C . PRO A 1 136 ? -12.281 -11.501 13.728 1.00 84.69 136 PRO A C 1
ATOM 1063 O O . PRO A 1 136 ? -13.193 -10.846 14.231 1.00 84.69 136 PRO A O 1
ATOM 1066 N N . GLY A 1 137 ? -12.263 -11.853 12.442 1.00 84.56 137 GLY A N 1
ATOM 1067 C CA . GLY A 1 137 ? -13.301 -11.470 11.479 1.00 84.56 137 GLY A CA 1
ATOM 1068 C C . GLY A 1 137 ? -13.115 -10.087 10.846 1.00 84.56 137 GLY A C 1
ATOM 1069 O O . GLY A 1 137 ? -13.836 -9.767 9.906 1.00 84.56 137 GLY A O 1
ATOM 1070 N N . GLU A 1 138 ? -12.145 -9.285 11.301 1.00 92.00 138 GLU A N 1
ATOM 1071 C CA . GLU A 1 138 ? -11.746 -8.064 10.594 1.00 92.00 138 GLU A CA 1
ATOM 1072 C C . GLU A 1 138 ? -10.983 -8.430 9.301 1.00 92.00 138 GLU A C 1
ATOM 1074 O O . GLU A 1 138 ? -10.207 -9.392 9.293 1.00 92.00 138 GLU A O 1
ATOM 1079 N N . PRO A 1 139 ? -11.187 -7.692 8.192 1.00 93.19 139 PRO A N 1
ATOM 1080 C CA . PRO A 1 139 ? -10.578 -8.017 6.908 1.00 93.19 139 PRO A CA 1
ATOM 1081 C C . PRO A 1 139 ? -9.056 -7.851 6.946 1.00 93.19 139 PRO A C 1
ATOM 1083 O O . PRO A 1 139 ? -8.510 -7.003 7.661 1.00 93.19 139 PRO A O 1
ATOM 1086 N N . HIS A 1 140 ? -8.354 -8.598 6.095 1.00 94.88 140 HIS A N 1
ATOM 1087 C CA . HIS A 1 140 ? -6.966 -8.277 5.794 1.00 94.88 140 HIS A CA 1
ATOM 1088 C C . HIS A 1 140 ? -6.907 -6.940 5.070 1.00 94.88 140 HIS A C 1
ATOM 1090 O O . HIS A 1 140 ? -7.749 -6.651 4.222 1.00 94.88 140 HIS A O 1
ATOM 1096 N N . PHE A 1 141 ? -5.882 -6.143 5.357 1.00 96.81 141 PHE A N 1
ATOM 1097 C CA . PHE A 1 141 ? -5.659 -4.901 4.638 1.00 96.81 141 PHE A CA 1
ATOM 1098 C C . PHE A 1 141 ? -4.212 -4.736 4.206 1.00 96.81 141 PHE A C 1
ATOM 1100 O O . PHE A 1 141 ? -3.281 -5.323 4.762 1.00 96.81 141 PHE A O 1
ATOM 1107 N N . SER A 1 142 ? -4.027 -3.871 3.220 1.00 97.50 142 SER A N 1
ATOM 1108 C CA . SER A 1 142 ? -2.726 -3.356 2.837 1.00 97.50 142 SER A CA 1
ATOM 1109 C C . SER A 1 142 ? -2.837 -1.883 2.483 1.00 97.50 142 SER A C 1
ATOM 1111 O O . SER A 1 142 ? -3.903 -1.397 2.111 1.00 97.50 142 SER A O 1
ATOM 1113 N N . LEU A 1 143 ? -1.733 -1.161 2.633 1.00 96.56 143 LEU A N 1
ATOM 1114 C CA . LEU A 1 143 ? -1.659 0.256 2.320 1.00 96.56 143 LEU A CA 1
ATOM 1115 C C . LEU A 1 143 ? -0.301 0.604 1.718 1.00 96.56 143 LEU A C 1
ATOM 1117 O O . LEU A 1 143 ? 0.722 -0.012 2.037 1.00 96.56 143 LEU A O 1
ATOM 1121 N N . SER A 1 144 ? -0.293 1.603 0.846 1.00 96.81 144 SER A N 1
ATOM 1122 C CA . SER A 1 144 ? 0.926 2.182 0.285 1.00 96.81 144 SER A CA 1
ATOM 1123 C C . SER A 1 144 ? 0.727 3.663 0.011 1.00 96.81 144 SER A C 1
ATOM 1125 O O . SER A 1 144 ? -0.402 4.099 -0.179 1.00 96.81 144 SER A O 1
ATOM 1127 N N . HIS A 1 145 ? 1.808 4.435 -0.007 1.00 94.94 145 HIS A N 1
ATOM 1128 C CA . HIS A 1 145 ? 1.758 5.854 -0.338 1.00 94.94 145 HIS A CA 1
ATOM 1129 C C . HIS A 1 145 ? 3.048 6.310 -1.024 1.00 94.94 145 HIS A C 1
ATOM 1131 O O . HIS A 1 145 ? 4.150 5.887 -0.663 1.00 94.94 145 HIS A O 1
ATOM 1137 N N . SER A 1 146 ? 2.924 7.227 -1.977 1.00 93.06 146 SER A N 1
ATOM 1138 C CA . SER A 1 146 ? 4.024 7.817 -2.732 1.00 93.06 146 SER A CA 1
ATOM 1139 C C . SER A 1 146 ? 3.700 9.277 -3.053 1.00 93.06 146 SER A C 1
ATOM 1141 O O . SER A 1 146 ? 2.732 9.570 -3.755 1.00 93.06 146 SER A O 1
ATOM 1143 N N . GLU A 1 147 ? 4.501 10.210 -2.530 1.00 90.00 147 GLU A N 1
ATOM 1144 C CA . GLU A 1 147 ? 4.141 11.639 -2.498 1.00 90.00 147 GLU A CA 1
ATOM 1145 C C . GLU A 1 147 ? 2.702 11.820 -1.977 1.00 90.00 147 GLU A C 1
ATOM 1147 O O . GLU A 1 147 ? 2.402 11.298 -0.912 1.00 90.00 147 GLU A O 1
ATOM 1152 N N . ASN A 1 148 ? 1.811 12.483 -2.718 1.00 88.56 148 ASN A N 1
ATOM 1153 C CA . ASN A 1 148 ? 0.430 12.747 -2.299 1.00 88.56 148 ASN A CA 1
ATOM 1154 C C . ASN A 1 148 ? -0.562 11.618 -2.649 1.00 88.56 148 ASN A C 1
ATOM 1156 O O . ASN A 1 148 ? -1.739 11.718 -2.316 1.00 88.56 148 ASN A O 1
ATOM 1160 N N . GLY A 1 149 ? -0.120 10.569 -3.350 1.00 91.94 149 GLY A N 1
ATOM 1161 C CA . GLY A 1 149 ? -0.971 9.447 -3.749 1.00 91.94 149 GLY A CA 1
ATOM 1162 C C . GLY A 1 149 ? -0.849 8.285 -2.772 1.00 91.94 149 GLY A C 1
ATOM 1163 O O . GLY A 1 149 ? 0.260 7.917 -2.384 1.00 91.94 149 GLY A O 1
ATOM 1164 N N . ALA A 1 150 ? -1.969 7.679 -2.401 1.00 95.75 150 ALA A N 1
ATOM 1165 C CA . ALA A 1 150 ? -2.019 6.522 -1.525 1.00 95.75 150 ALA A CA 1
ATOM 1166 C C . ALA A 1 150 ? -3.024 5.476 -2.018 1.00 95.75 150 ALA A C 1
ATOM 1168 O O . ALA A 1 150 ? -3.944 5.762 -2.780 1.00 95.75 150 ALA A O 1
ATOM 1169 N N . LEU A 1 151 ? -2.816 4.241 -1.574 1.00 98.00 151 LEU A N 1
ATOM 1170 C CA . LEU A 1 151 ? -3.731 3.128 -1.759 1.00 98.00 151 LEU A CA 1
ATOM 1171 C C . LEU A 1 151 ? -4.078 2.530 -0.409 1.00 98.00 151 LEU A C 1
ATOM 1173 O O . LEU A 1 151 ? -3.204 2.354 0.446 1.00 98.00 151 LEU A O 1
ATOM 1177 N N . VAL A 1 152 ? -5.336 2.136 -0.274 1.00 97.81 152 VAL A N 1
ATOM 1178 C CA . VAL A 1 152 ? -5.825 1.287 0.808 1.00 97.81 152 VAL A CA 1
ATOM 1179 C C . VAL A 1 152 ? -6.592 0.136 0.176 1.00 97.81 152 VAL A C 1
ATOM 1181 O O . VAL A 1 152 ? -7.445 0.353 -0.678 1.00 97.81 152 VAL A O 1
ATOM 1184 N N . ALA A 1 153 ? -6.297 -1.090 0.585 1.00 97.81 153 ALA A N 1
ATOM 1185 C CA . ALA A 1 153 ? -7.001 -2.265 0.099 1.00 97.81 153 ALA A CA 1
ATOM 1186 C C . ALA A 1 153 ? -7.430 -3.180 1.233 1.00 97.81 153 ALA A C 1
ATOM 1188 O O . ALA A 1 153 ? -6.734 -3.274 2.243 1.00 97.81 153 ALA A O 1
ATOM 1189 N N . PHE A 1 154 ? -8.544 -3.873 1.017 1.00 96.94 154 PHE A N 1
ATOM 1190 C CA . PHE A 1 154 ? -9.160 -4.817 1.940 1.00 96.94 154 PHE A CA 1
ATOM 1191 C C . PHE A 1 154 ? -9.490 -6.116 1.217 1.00 96.94 154 PHE A C 1
ATOM 1193 O O . PHE A 1 154 ? -9.941 -6.076 0.074 1.00 96.94 154 PHE A O 1
ATOM 1200 N N . SER A 1 155 ? -9.282 -7.251 1.879 1.00 94.94 155 SER A N 1
ATOM 1201 C CA . SER A 1 155 ? -9.616 -8.573 1.350 1.00 94.94 155 SER A CA 1
ATOM 1202 C C . SER A 1 155 ? -9.965 -9.564 2.463 1.00 94.94 155 SER A C 1
ATOM 1204 O O . SER A 1 155 ? -9.485 -9.438 3.591 1.00 94.94 155 SER A O 1
ATOM 1206 N N . GLU A 1 156 ? -10.766 -10.578 2.142 1.00 92.19 156 GLU A N 1
ATOM 1207 C CA . GLU A 1 156 ? -10.980 -11.757 3.001 1.00 92.19 156 GLU A CA 1
ATOM 1208 C C . GLU A 1 156 ? -9.729 -12.644 3.111 1.00 92.19 156 GLU A C 1
ATOM 1210 O O . GLU A 1 156 ? -9.596 -13.432 4.043 1.00 92.19 156 GLU A O 1
ATOM 1215 N N . SER A 1 157 ? -8.792 -12.505 2.173 1.00 90.38 157 SER A N 1
ATOM 1216 C CA . SER A 1 157 ? -7.522 -13.229 2.132 1.00 90.38 157 SER A CA 1
ATOM 1217 C C . SER A 1 157 ? -6.329 -12.273 2.192 1.00 90.38 157 SER A C 1
ATOM 1219 O O . SER A 1 157 ? -6.472 -11.053 2.098 1.00 90.38 157 SER A O 1
ATOM 1221 N N . ALA A 1 158 ? -5.121 -12.813 2.361 1.00 91.81 158 ALA A N 1
ATOM 1222 C CA . ALA A 1 158 ? -3.911 -12.001 2.382 1.00 91.81 158 ALA A CA 1
ATOM 1223 C C . ALA A 1 158 ? -3.804 -11.118 1.122 1.00 91.81 158 ALA A C 1
ATOM 1225 O O . ALA A 1 158 ? -3.987 -11.588 -0.001 1.00 91.81 158 ALA A O 1
ATOM 1226 N N . ILE A 1 159 ? -3.502 -9.835 1.331 1.00 94.56 159 ILE A N 1
ATOM 1227 C CA . ILE A 1 159 ? -3.471 -8.806 0.291 1.00 94.56 159 ILE A CA 1
ATOM 1228 C C . ILE A 1 159 ? -2.271 -7.879 0.471 1.00 94.56 159 ILE A C 1
ATOM 1230 O O . ILE A 1 159 ? -1.819 -7.616 1.587 1.00 94.56 159 ILE A O 1
ATOM 1234 N N . GLY A 1 160 ? -1.765 -7.365 -0.642 1.00 95.56 160 GLY A N 1
ATOM 1235 C CA . GLY A 1 160 ? -0.731 -6.352 -0.718 1.00 95.56 160 GLY A CA 1
ATOM 1236 C C . GLY A 1 160 ? -1.054 -5.337 -1.807 1.00 95.56 160 GLY A C 1
ATOM 1237 O O . GLY A 1 160 ? -1.438 -5.720 -2.906 1.00 95.56 160 GLY A O 1
ATOM 1238 N N . VAL A 1 161 ? -0.884 -4.046 -1.525 1.00 97.69 161 VAL A N 1
ATOM 1239 C CA . VAL A 1 161 ? -0.926 -2.989 -2.548 1.00 97.69 161 VAL A CA 1
ATOM 1240 C C . VAL A 1 161 ? 0.345 -2.175 -2.548 1.00 97.69 161 VAL A C 1
ATOM 1242 O O . VAL A 1 161 ? 0.972 -1.957 -1.504 1.00 97.69 161 VAL A O 1
ATOM 1245 N N . ASP A 1 162 ? 0.699 -1.681 -3.726 1.00 97.56 162 ASP A N 1
ATOM 1246 C CA . ASP A 1 162 ? 1.753 -0.699 -3.867 1.00 97.56 162 ASP A CA 1
ATOM 1247 C C . ASP A 1 162 ? 1.432 0.369 -4.908 1.00 97.56 162 ASP A C 1
ATOM 1249 O O . ASP A 1 162 ? 0.780 0.089 -5.911 1.00 97.56 162 ASP A O 1
ATOM 1253 N N . ILE A 1 163 ? 1.891 1.594 -4.644 1.00 97.44 163 ILE A N 1
ATOM 1254 C CA . ILE A 1 163 ? 1.799 2.743 -5.541 1.00 97.44 163 ILE A CA 1
ATOM 1255 C C . ILE A 1 163 ? 3.140 3.463 -5.550 1.00 97.44 163 ILE A C 1
ATOM 1257 O O . ILE A 1 163 ? 3.737 3.698 -4.501 1.00 97.44 163 ILE A O 1
ATOM 1261 N N . GLN A 1 164 ? 3.596 3.849 -6.735 1.00 95.69 164 GLN A N 1
ATOM 1262 C CA . GLN A 1 164 ? 4.867 4.525 -6.922 1.00 95.69 164 GLN A CA 1
ATOM 1263 C C . GLN A 1 164 ? 4.708 5.670 -7.916 1.00 95.69 164 GLN A C 1
ATOM 1265 O O . GLN A 1 164 ? 4.307 5.464 -9.063 1.00 95.69 164 GLN A O 1
ATOM 1270 N N . LYS A 1 165 ? 5.071 6.886 -7.495 1.00 94.25 165 LYS A N 1
ATOM 1271 C CA . LYS A 1 165 ? 5.247 8.004 -8.422 1.00 94.25 165 LYS A CA 1
ATOM 1272 C C . LYS A 1 165 ? 6.390 7.676 -9.371 1.00 94.25 165 LYS A C 1
ATOM 1274 O O . LYS A 1 165 ? 7.475 7.285 -8.925 1.00 94.25 165 LYS A O 1
ATOM 1279 N N . MET A 1 166 ? 6.159 7.863 -10.664 1.00 93.50 166 MET A N 1
ATOM 1280 C CA . MET A 1 166 ? 7.199 7.738 -11.671 1.00 93.50 166 MET A CA 1
ATOM 1281 C C . MET A 1 166 ? 8.272 8.800 -11.434 1.00 93.50 166 MET A C 1
ATOM 1283 O O . MET A 1 166 ? 7.989 9.993 -11.325 1.00 93.50 166 MET A O 1
ATOM 1287 N N . GLN A 1 167 ? 9.517 8.347 -11.343 1.00 90.56 167 GLN A N 1
ATOM 1288 C CA . GLN A 1 167 ? 10.693 9.194 -11.191 1.00 90.56 167 GLN A CA 1
ATOM 1289 C C . GLN A 1 167 ? 11.780 8.738 -12.171 1.00 90.56 167 GLN A C 1
ATOM 1291 O O . GLN A 1 167 ? 11.751 7.592 -12.634 1.00 90.56 167 GLN A O 1
ATOM 1296 N N . PRO A 1 168 ? 12.747 9.607 -12.498 1.00 89.56 168 PRO A N 1
ATOM 1297 C CA . PRO A 1 168 ? 13.903 9.220 -13.296 1.00 89.56 168 PRO A CA 1
ATOM 1298 C C . PRO A 1 168 ? 14.605 7.962 -12.740 1.00 89.56 168 PRO A C 1
ATOM 1300 O O . PRO A 1 168 ? 14.706 7.764 -11.529 1.00 89.56 168 PRO A O 1
ATOM 1303 N N . LEU A 1 169 ? 15.061 7.072 -13.631 1.00 84.81 169 LEU A N 1
ATOM 1304 C CA . LEU A 1 169 ? 15.593 5.744 -13.269 1.00 84.81 169 LEU A CA 1
ATOM 1305 C C . LEU A 1 169 ? 16.830 5.787 -12.367 1.00 84.81 169 LEU A C 1
ATOM 1307 O O . LEU A 1 169 ? 17.120 4.824 -11.656 1.00 84.81 169 LEU A O 1
ATOM 1311 N N . ASP A 1 170 ? 17.572 6.891 -12.385 1.00 86.38 170 ASP A N 1
ATOM 1312 C CA . ASP A 1 170 ? 18.744 7.108 -11.543 1.00 86.38 170 ASP A CA 1
ATOM 1313 C C . ASP A 1 170 ? 18.402 7.043 -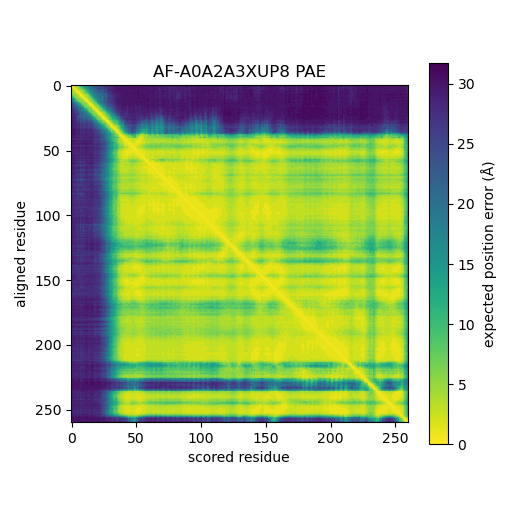10.045 1.00 86.38 170 ASP A C 1
ATOM 1315 O O . ASP A 1 170 ? 19.210 6.519 -9.270 1.00 86.38 170 ASP A O 1
ATOM 1319 N N . ARG A 1 171 ? 17.188 7.479 -9.668 1.00 85.12 171 ARG A N 1
ATOM 1320 C CA . ARG A 1 171 ? 16.612 7.368 -8.316 1.00 85.12 171 ARG A CA 1
ATOM 1321 C C . ARG A 1 171 ? 16.338 5.926 -7.902 1.00 85.12 171 ARG A C 1
ATOM 1323 O O . ARG A 1 171 ? 16.339 5.623 -6.713 1.00 85.12 171 ARG A O 1
ATOM 1330 N N . PHE A 1 172 ? 16.166 5.028 -8.869 1.00 83.69 172 PHE A N 1
ATOM 1331 C CA . PHE A 1 172 ? 15.809 3.630 -8.642 1.00 83.69 172 PHE A CA 1
ATOM 1332 C C . PHE A 1 172 ? 16.953 2.641 -8.878 1.00 83.69 172 PHE A C 1
ATOM 1334 O O . PHE A 1 172 ? 16.737 1.431 -8.814 1.00 83.69 172 PHE A O 1
ATOM 1341 N N . ARG A 1 173 ? 18.186 3.110 -9.112 1.00 85.94 173 ARG A N 1
ATOM 1342 C CA . ARG A 1 173 ? 19.333 2.231 -9.409 1.00 85.94 173 ARG A CA 1
ATOM 1343 C C . ARG A 1 173 ? 19.535 1.118 -8.382 1.00 85.94 173 ARG A C 1
ATOM 1345 O O . ARG A 1 173 ? 19.751 -0.026 -8.773 1.00 85.94 173 ARG A O 1
ATOM 1352 N N . GLU A 1 174 ? 19.419 1.425 -7.092 1.00 87.38 174 GLU A N 1
ATOM 1353 C CA . GLU A 1 174 ? 19.565 0.416 -6.035 1.00 87.38 174 GLU A CA 1
ATOM 1354 C C . GLU A 1 174 ? 18.378 -0.548 -5.973 1.00 87.38 174 GLU A C 1
ATOM 1356 O O . GLU A 1 174 ? 18.573 -1.748 -5.795 1.00 87.38 174 GLU A O 1
ATOM 1361 N N . ALA A 1 175 ? 17.155 -0.059 -6.189 1.00 87.12 175 ALA A N 1
ATOM 1362 C CA . ALA A 1 175 ? 15.967 -0.908 -6.259 1.00 87.12 175 ALA A CA 1
ATOM 1363 C C . ALA A 1 175 ? 16.042 -1.871 -7.458 1.00 87.12 175 ALA A C 1
ATOM 1365 O O . ALA A 1 175 ? 15.797 -3.066 -7.316 1.00 87.12 175 ALA A O 1
ATOM 1366 N N . ARG A 1 176 ? 16.515 -1.393 -8.617 1.00 88.94 176 ARG A N 1
ATOM 1367 C CA . ARG A 1 176 ? 16.719 -2.208 -9.823 1.00 88.94 176 ARG A CA 1
ATOM 1368 C C . ARG A 1 176 ? 17.692 -3.364 -9.606 1.00 88.94 176 ARG A C 1
ATOM 1370 O O . ARG A 1 176 ? 17.464 -4.449 -10.133 1.00 88.94 176 ARG A O 1
ATOM 1377 N N . LYS A 1 177 ? 18.742 -3.182 -8.799 1.00 89.50 177 LYS A N 1
ATOM 1378 C CA . LYS A 1 177 ? 19.685 -4.265 -8.450 1.00 89.50 177 LYS A CA 1
ATOM 1379 C C . LYS A 1 177 ? 19.035 -5.383 -7.628 1.00 89.50 177 LYS A C 1
ATOM 1381 O O . LYS A 1 177 ? 19.531 -6.506 -7.654 1.00 89.50 177 LYS A O 1
ATOM 1386 N N . ARG A 1 178 ? 17.935 -5.095 -6.924 1.00 89.19 178 ARG A N 1
ATOM 1387 C CA . ARG A 1 178 ? 17.200 -6.062 -6.093 1.00 89.19 178 ARG A CA 1
ATOM 1388 C C . ARG A 1 178 ? 16.196 -6.902 -6.878 1.00 89.19 178 ARG A C 1
ATOM 1390 O O . ARG A 1 178 ? 15.692 -7.867 -6.323 1.00 89.19 178 ARG A O 1
ATOM 1397 N N . LEU A 1 179 ? 15.900 -6.551 -8.129 1.00 90.94 179 LEU A N 1
ATOM 1398 C CA . LEU A 1 179 ? 14.977 -7.309 -8.977 1.00 90.94 179 LEU A CA 1
ATOM 1399 C C . LEU A 1 179 ? 15.538 -8.683 -9.345 1.00 90.94 179 LEU A C 1
ATOM 1401 O O . LEU A 1 179 ? 16.759 -8.877 -9.361 1.00 90.94 179 LEU A O 1
ATOM 1405 N N . HIS A 1 180 ? 14.652 -9.607 -9.710 1.00 92.56 180 HIS A N 1
ATOM 1406 C CA . HIS A 1 180 ? 15.040 -10.904 -10.250 1.00 92.56 180 HIS A CA 1
ATOM 1407 C C . HIS A 1 180 ? 15.894 -10.715 -11.525 1.00 92.56 180 HIS A C 1
ATOM 1409 O O . HIS A 1 180 ? 15.643 -9.790 -12.305 1.00 92.56 180 HIS A O 1
ATOM 1415 N N . PRO A 1 181 ? 16.914 -11.556 -11.790 1.00 92.50 181 PRO A N 1
ATOM 1416 C CA . PRO A 1 181 ? 17.744 -11.430 -12.991 1.00 92.50 181 PRO A CA 1
ATOM 1417 C C . PRO A 1 181 ? 16.948 -11.350 -14.304 1.00 92.50 181 PRO A C 1
ATOM 1419 O O . PRO A 1 181 ? 17.258 -10.515 -15.152 1.00 92.50 181 PRO A O 1
ATOM 1422 N N . ASP A 1 182 ? 15.909 -12.173 -14.450 1.00 91.69 182 ASP A N 1
ATOM 1423 C CA . ASP A 1 182 ? 15.020 -12.183 -15.622 1.00 91.69 182 ASP A CA 1
ATOM 1424 C C . ASP A 1 182 ? 14.230 -10.888 -15.778 1.00 91.69 182 ASP A C 1
ATOM 1426 O O . ASP A 1 182 ? 14.142 -10.357 -16.878 1.00 91.69 182 ASP A O 1
ATOM 1430 N N . GLU A 1 183 ? 13.746 -10.316 -14.679 1.00 93.38 183 GLU A N 1
ATOM 1431 C CA . GLU A 1 183 ? 13.054 -9.027 -14.690 1.00 93.38 183 GLU A CA 1
ATOM 1432 C C . GLU A 1 183 ? 13.975 -7.891 -15.133 1.00 93.38 183 GLU A C 1
ATOM 1434 O O . GLU A 1 183 ? 13.567 -7.004 -15.878 1.00 93.38 183 GLU A O 1
ATOM 1439 N N . ARG A 1 184 ? 15.245 -7.919 -14.705 1.00 92.69 184 ARG A N 1
ATOM 1440 C CA . ARG A 1 184 ? 16.238 -6.939 -15.164 1.00 92.69 184 ARG A CA 1
ATOM 1441 C C . ARG A 1 184 ? 16.483 -7.065 -16.664 1.00 92.69 184 ARG A C 1
ATOM 1443 O O . ARG A 1 184 ? 16.518 -6.042 -17.339 1.00 92.69 184 ARG A O 1
ATOM 1450 N N . ARG A 1 185 ? 16.600 -8.297 -17.177 1.00 92.38 185 ARG A N 1
ATOM 1451 C CA . ARG A 1 185 ? 16.731 -8.562 -18.620 1.00 92.38 185 ARG A CA 1
ATOM 1452 C C . ARG A 1 185 ? 15.517 -8.066 -19.402 1.00 92.38 185 ARG A C 1
ATOM 1454 O O . ARG A 1 185 ? 15.680 -7.474 -20.460 1.00 92.38 185 ARG A O 1
ATOM 1461 N N . GLU A 1 186 ? 14.315 -8.285 -18.880 1.00 92.06 186 GLU A N 1
ATOM 1462 C CA . GLU A 1 186 ? 13.078 -7.798 -19.493 1.00 92.06 186 GLU A CA 1
ATOM 1463 C C . GLU A 1 186 ? 13.014 -6.272 -19.519 1.00 92.06 186 GLU A C 1
ATOM 1465 O O . GLU A 1 186 ? 12.699 -5.701 -20.558 1.00 92.06 186 GLU A O 1
ATOM 1470 N N . LEU A 1 187 ? 13.371 -5.607 -18.416 1.00 91.69 187 LEU A N 1
ATOM 1471 C CA . LEU A 1 187 ? 13.461 -4.147 -18.371 1.00 91.69 187 LEU A CA 1
ATOM 1472 C C . LEU A 1 187 ? 14.500 -3.592 -19.352 1.00 91.69 187 LEU A C 1
ATOM 1474 O O . LEU A 1 187 ? 14.260 -2.549 -19.953 1.00 91.69 187 LEU A O 1
ATOM 1478 N N . ASP A 1 188 ? 15.629 -4.279 -19.532 1.00 92.00 188 ASP A N 1
ATOM 1479 C CA . ASP A 1 188 ? 16.679 -3.864 -20.472 1.00 92.00 188 ASP A CA 1
ATOM 1480 C C . ASP A 1 188 ? 16.242 -3.970 -21.936 1.00 92.00 188 ASP A C 1
ATOM 1482 O O . ASP A 1 188 ? 16.767 -3.251 -22.785 1.00 92.00 188 ASP A O 1
ATOM 1486 N N . ALA A 1 189 ? 15.249 -4.813 -22.230 1.00 92.88 189 ALA A N 1
ATOM 1487 C CA . ALA A 1 189 ? 14.641 -4.918 -23.551 1.00 92.88 189 ALA A CA 1
ATOM 1488 C C . ALA A 1 189 ? 13.563 -3.846 -23.817 1.00 92.88 189 ALA A C 1
ATOM 1490 O O . ALA A 1 189 ? 13.119 -3.695 -24.956 1.00 92.88 189 ALA A O 1
ATOM 1491 N N . VAL A 1 190 ? 13.128 -3.093 -22.798 1.00 93.38 190 VAL A N 1
ATOM 1492 C CA . VAL A 1 190 ? 12.135 -2.021 -22.958 1.00 93.38 190 VAL A CA 1
ATOM 1493 C C . VAL A 1 190 ? 12.776 -0.796 -23.612 1.00 93.38 190 VAL A C 1
ATOM 1495 O O . VAL A 1 190 ? 13.870 -0.364 -23.236 1.00 93.38 190 VAL A O 1
ATOM 1498 N N . ALA A 1 191 ? 12.051 -0.193 -24.560 1.00 94.81 191 ALA A N 1
ATOM 1499 C CA . ALA A 1 191 ? 12.457 1.043 -25.221 1.00 94.81 191 ALA A CA 1
ATOM 1500 C C . ALA A 1 191 ? 12.805 2.141 -24.191 1.00 94.81 191 ALA A C 1
ATOM 1502 O O . ALA A 1 191 ? 12.046 2.326 -23.232 1.00 94.81 191 ALA A O 1
ATOM 1503 N N . PRO A 1 192 ? 13.900 2.908 -24.376 1.00 91.94 192 PRO A N 1
ATOM 1504 C CA . PRO A 1 192 ? 14.375 3.889 -23.393 1.00 91.94 192 PRO A CA 1
ATOM 1505 C C . PRO A 1 192 ? 13.299 4.858 -22.885 1.00 91.94 192 PRO A C 1
ATOM 1507 O O . PRO A 1 192 ? 13.249 5.166 -21.697 1.00 91.94 192 PRO A O 1
ATOM 1510 N N . GLN A 1 193 ? 12.393 5.288 -23.765 1.00 92.94 193 GLN A N 1
ATOM 1511 C CA . GLN A 1 193 ? 11.308 6.225 -23.458 1.00 92.94 193 GLN A CA 1
ATOM 1512 C C . GLN A 1 193 ? 10.261 5.636 -22.499 1.00 92.94 193 GLN A C 1
ATOM 1514 O O . GLN A 1 193 ? 9.566 6.377 -21.810 1.00 92.94 193 GLN A O 1
ATOM 1519 N N . SER A 1 194 ? 10.151 4.309 -22.435 1.00 93.12 194 SER A N 1
ATOM 1520 C CA . SER A 1 194 ? 9.186 3.593 -21.598 1.00 93.12 194 SER A CA 1
ATOM 1521 C C . SER A 1 194 ? 9.817 2.974 -20.350 1.00 93.12 194 SER A C 1
ATOM 1523 O O . SER A 1 194 ? 9.084 2.484 -19.490 1.00 93.12 194 SER A O 1
ATOM 1525 N N . GLN A 1 195 ? 11.148 3.009 -20.204 1.00 91.94 195 GLN A N 1
ATOM 1526 C CA . GLN A 1 195 ? 11.837 2.315 -19.112 1.00 91.94 195 GLN A CA 1
ATOM 1527 C C . GLN A 1 195 ? 11.423 2.807 -17.719 1.00 91.94 195 GLN A C 1
ATOM 1529 O O . GLN A 1 195 ? 11.245 1.984 -16.825 1.00 91.94 195 GLN A O 1
ATOM 1534 N N . THR A 1 196 ? 11.220 4.115 -17.515 1.00 93.12 196 THR A N 1
ATOM 1535 C CA . THR A 1 196 ? 10.748 4.652 -16.222 1.00 93.12 196 THR A CA 1
ATOM 1536 C C . THR A 1 196 ? 9.391 4.072 -15.827 1.00 93.12 196 THR A C 1
ATOM 1538 O O . THR A 1 196 ? 9.221 3.606 -14.701 1.00 93.12 196 THR A O 1
ATOM 1541 N N . ALA A 1 197 ? 8.433 4.072 -16.756 1.00 93.19 197 ALA A N 1
ATOM 1542 C CA . ALA A 1 197 ? 7.097 3.544 -16.507 1.00 93.19 197 ALA A CA 1
ATOM 1543 C C . ALA A 1 197 ? 7.124 2.023 -16.294 1.00 93.19 197 ALA A C 1
ATOM 1545 O O . ALA A 1 197 ? 6.482 1.517 -15.376 1.00 93.19 197 ALA A O 1
ATOM 1546 N N . ALA A 1 198 ? 7.904 1.309 -17.108 1.00 93.06 198 ALA A N 1
ATOM 1547 C CA . ALA A 1 198 ? 8.107 -0.131 -17.002 1.00 93.06 198 ALA A CA 1
ATOM 1548 C C . ALA A 1 198 ? 8.712 -0.531 -15.651 1.00 93.06 198 ALA A C 1
ATOM 1550 O O . ALA A 1 198 ? 8.197 -1.424 -14.978 1.00 93.06 198 ALA A O 1
ATOM 1551 N N . PHE A 1 199 ? 9.759 0.176 -15.218 1.00 94.00 199 PHE A N 1
ATOM 1552 C CA . PHE A 1 199 ? 10.379 -0.047 -13.919 1.00 94.00 199 PHE A CA 1
ATOM 1553 C C . PHE A 1 199 ? 9.387 0.197 -12.779 1.00 94.00 199 PHE A C 1
ATOM 1555 O O . PHE A 1 199 ? 9.250 -0.657 -11.908 1.00 94.00 199 PHE A O 1
ATOM 1562 N N . ALA A 1 200 ? 8.678 1.331 -12.782 1.00 94.25 200 ALA A N 1
ATOM 1563 C CA . ALA A 1 200 ? 7.729 1.661 -11.720 1.00 94.25 200 ALA A CA 1
ATOM 1564 C C . ALA A 1 200 ? 6.580 0.638 -11.634 1.00 94.25 200 ALA A C 1
ATOM 1566 O O . ALA A 1 200 ? 6.188 0.245 -10.534 1.00 94.25 200 ALA A O 1
ATOM 1567 N N . GLN A 1 201 ? 6.078 0.148 -12.774 1.00 94.88 201 GLN A N 1
ATOM 1568 C CA . GLN A 1 201 ? 5.053 -0.899 -12.785 1.00 94.88 201 GLN A CA 1
ATOM 1569 C C . GLN A 1 201 ? 5.589 -2.221 -12.227 1.00 94.88 201 GLN A C 1
ATOM 1571 O O . GLN A 1 201 ? 4.964 -2.834 -11.368 1.00 94.88 201 GLN A O 1
ATOM 1576 N N . LEU A 1 202 ? 6.775 -2.653 -12.653 1.00 93.88 202 LEU A N 1
ATOM 1577 C CA . LEU A 1 202 ? 7.373 -3.872 -12.117 1.00 93.88 202 LEU A CA 1
ATOM 1578 C C . LEU A 1 202 ? 7.667 -3.761 -10.613 1.00 93.88 202 LEU A C 1
ATOM 1580 O O . LEU A 1 202 ? 7.431 -4.703 -9.857 1.00 93.88 202 LEU A O 1
ATOM 1584 N N . TRP A 1 203 ? 8.178 -2.612 -10.174 1.00 94.38 203 TRP A N 1
ATOM 1585 C CA . TRP A 1 203 ? 8.487 -2.371 -8.771 1.00 94.38 203 TRP A CA 1
ATOM 1586 C C . TRP A 1 203 ? 7.232 -2.439 -7.898 1.00 94.38 203 TRP A C 1
ATOM 1588 O O . TRP A 1 203 ? 7.234 -3.114 -6.873 1.00 94.38 203 TRP A O 1
ATOM 1598 N N . THR A 1 204 ? 6.134 -1.830 -8.347 1.00 95.19 204 THR A N 1
ATOM 1599 C CA . THR A 1 204 ? 4.859 -1.880 -7.616 1.00 95.19 204 THR A CA 1
ATOM 1600 C C . THR A 1 204 ? 4.278 -3.290 -7.569 1.00 95.19 204 THR A C 1
ATOM 1602 O O . THR A 1 204 ? 3.837 -3.724 -6.506 1.00 95.19 204 THR A O 1
ATOM 1605 N N . ARG A 1 205 ? 4.369 -4.077 -8.653 1.00 94.25 205 ARG A N 1
ATOM 1606 C CA . ARG A 1 205 ? 4.035 -5.515 -8.615 1.00 94.25 205 ARG A CA 1
ATOM 1607 C C . ARG A 1 205 ? 4.849 -6.243 -7.546 1.00 94.25 205 ARG A C 1
ATOM 1609 O O . ARG A 1 205 ? 4.265 -6.916 -6.698 1.00 94.25 205 ARG A O 1
ATOM 1616 N N . LYS A 1 206 ? 6.172 -6.046 -7.529 1.00 92.06 206 LYS A N 1
ATOM 1617 C CA . LYS A 1 206 ? 7.087 -6.663 -6.555 1.00 92.06 206 LYS A CA 1
ATOM 1618 C C . LYS A 1 206 ? 6.727 -6.328 -5.115 1.00 92.06 206 LYS A C 1
ATOM 1620 O O . LYS A 1 206 ? 6.564 -7.234 -4.304 1.00 92.06 206 LYS A O 1
ATOM 1625 N N . GLU A 1 207 ? 6.590 -5.049 -4.800 1.00 94.19 207 GLU A N 1
ATOM 1626 C CA . GLU A 1 207 ? 6.268 -4.597 -3.447 1.00 94.19 207 GLU A CA 1
ATOM 1627 C C . GLU A 1 207 ? 4.862 -5.037 -3.025 1.00 94.19 207 GLU A C 1
ATOM 1629 O O . GLU A 1 207 ? 4.671 -5.463 -1.885 1.00 94.19 207 GLU A O 1
ATOM 1634 N N . SER A 1 208 ? 3.885 -5.023 -3.941 1.00 94.62 208 SER A N 1
ATOM 1635 C CA . SER A 1 208 ? 2.542 -5.539 -3.657 1.00 94.62 208 SER A CA 1
ATOM 1636 C C . SER A 1 208 ? 2.584 -7.032 -3.307 1.00 94.62 208 SER A C 1
ATOM 1638 O O . SER A 1 208 ? 1.995 -7.436 -2.307 1.00 94.62 208 SER A O 1
ATOM 1640 N N . TYR A 1 209 ? 3.366 -7.837 -4.033 1.00 92.56 209 TYR A N 1
ATOM 1641 C CA . TYR A 1 209 ? 3.544 -9.260 -3.746 1.00 92.56 209 TYR A CA 1
ATOM 1642 C C . TYR A 1 209 ? 4.241 -9.496 -2.398 1.00 92.56 209 TYR A C 1
ATOM 1644 O O . TYR A 1 209 ? 3.731 -10.240 -1.560 1.00 92.56 209 TYR A O 1
ATOM 1652 N N . LEU A 1 210 ? 5.351 -8.798 -2.129 1.00 90.56 210 LEU A N 1
ATOM 1653 C CA . LEU A 1 210 ? 6.091 -8.913 -0.863 1.00 90.56 210 LEU A CA 1
ATOM 1654 C C . LEU A 1 210 ? 5.258 -8.485 0.357 1.00 90.56 210 LEU A C 1
ATOM 1656 O O . LEU A 1 210 ? 5.406 -9.044 1.451 1.00 90.56 210 LEU A O 1
ATOM 1660 N N . LYS A 1 211 ? 4.369 -7.500 0.185 1.00 92.81 211 LYS A N 1
ATOM 1661 C CA . LYS A 1 211 ? 3.385 -7.106 1.202 1.00 92.81 211 LYS A CA 1
ATOM 1662 C C . LYS A 1 211 ? 2.323 -8.182 1.410 1.00 92.81 211 LYS A C 1
ATOM 1664 O O . LYS A 1 211 ? 1.987 -8.462 2.560 1.00 92.81 211 LYS A O 1
ATOM 1669 N N . ALA A 1 212 ? 1.837 -8.798 0.333 1.00 91.38 212 ALA A N 1
ATOM 1670 C CA . ALA A 1 212 ? 0.800 -9.823 0.387 1.00 91.38 212 ALA A CA 1
ATOM 1671 C C . ALA A 1 212 ? 1.269 -11.079 1.141 1.00 91.38 212 ALA A C 1
ATOM 1673 O O . ALA A 1 212 ? 0.579 -11.536 2.053 1.00 91.38 212 ALA A O 1
ATOM 1674 N N . ILE A 1 213 ? 2.490 -11.557 0.872 1.00 88.06 213 ILE A N 1
ATOM 1675 C CA . ILE A 1 213 ? 3.096 -12.688 1.602 1.00 88.06 213 ILE A CA 1
ATOM 1676 C C . ILE A 1 213 ? 3.559 -12.324 3.028 1.00 88.06 213 ILE A C 1
ATOM 1678 O O . ILE A 1 213 ? 4.027 -13.182 3.772 1.00 88.06 213 ILE A O 1
ATOM 1682 N N . GLY A 1 214 ? 3.474 -11.048 3.420 1.00 85.81 214 GLY A N 1
ATOM 1683 C CA . GLY A 1 214 ? 3.793 -10.573 4.769 1.00 85.81 214 GLY A CA 1
ATOM 1684 C C . GLY A 1 214 ? 5.285 -10.494 5.113 1.00 85.81 214 GLY A C 1
ATOM 1685 O O . GLY A 1 214 ? 5.622 -10.161 6.248 1.00 85.81 214 GLY A O 1
ATOM 1686 N N . SER A 1 215 ? 6.191 -10.755 4.165 1.00 77.94 215 SER A N 1
ATOM 1687 C CA . SER A 1 215 ? 7.638 -10.653 4.399 1.00 77.94 215 SER A CA 1
ATOM 1688 C C . SER A 1 215 ? 8.159 -9.221 4.314 1.00 77.94 215 SER A C 1
ATOM 1690 O O . SER A 1 215 ? 9.214 -8.913 4.873 1.00 77.94 215 SER A O 1
ATOM 1692 N N . GLY A 1 216 ? 7.469 -8.357 3.558 1.00 72.12 216 GLY A N 1
ATOM 1693 C CA . GLY A 1 216 ? 8.020 -7.072 3.133 1.00 72.12 216 GLY A CA 1
ATOM 1694 C C . GLY A 1 216 ? 9.413 -7.241 2.513 1.00 72.12 216 GLY A C 1
ATOM 1695 O O . GLY A 1 216 ? 9.719 -8.275 1.915 1.00 72.12 216 GLY A O 1
ATOM 1696 N N . LEU A 1 217 ? 10.287 -6.257 2.739 1.00 67.06 217 LEU A N 1
ATOM 1697 C CA . LEU A 1 217 ? 11.678 -6.253 2.268 1.00 67.06 217 LEU A CA 1
ATOM 1698 C C . LEU A 1 217 ? 12.625 -7.208 3.022 1.00 67.06 217 LEU A C 1
ATOM 1700 O O . LEU A 1 217 ? 13.818 -7.235 2.722 1.00 67.06 217 LEU A O 1
ATOM 1704 N N . CYS A 1 218 ? 12.149 -7.974 4.013 1.00 72.94 218 CYS A N 1
ATOM 1705 C CA . CYS A 1 218 ? 12.990 -8.969 4.688 1.00 72.94 218 CYS A CA 1
ATOM 1706 C C . CYS A 1 218 ? 13.276 -10.187 3.801 1.00 72.94 218 CYS A C 1
ATOM 1708 O O . CYS A 1 218 ? 14.298 -10.845 3.978 1.00 72.94 218 CYS A O 1
ATOM 1710 N N . ARG A 1 219 ? 12.395 -10.469 2.836 1.00 79.31 219 ARG A N 1
ATOM 1711 C CA . ARG A 1 219 ? 12.653 -11.428 1.762 1.00 79.31 219 ARG A CA 1
ATOM 1712 C C . ARG A 1 219 ? 13.341 -10.702 0.615 1.00 79.31 219 ARG A C 1
ATOM 1714 O O . ARG A 1 219 ? 12.961 -9.591 0.250 1.00 79.31 219 ARG A O 1
ATOM 1721 N N . SER A 1 220 ? 14.364 -11.329 0.045 1.00 83.31 220 SER A N 1
ATOM 1722 C CA . SER A 1 220 ? 15.059 -10.752 -1.102 1.00 83.31 220 SER A CA 1
ATOM 1723 C C . SER A 1 220 ? 14.122 -10.710 -2.309 1.00 83.31 220 SER A C 1
ATOM 1725 O O . SER A 1 220 ? 13.683 -11.753 -2.787 1.00 83.31 220 SER A O 1
ATOM 1727 N N . ALA A 1 221 ? 13.874 -9.510 -2.841 1.00 81.44 221 ALA A N 1
ATOM 1728 C CA . ALA A 1 221 ? 13.066 -9.296 -4.045 1.00 81.44 221 ALA A CA 1
ATOM 1729 C C . ALA A 1 221 ? 13.588 -10.047 -5.288 1.00 81.44 221 ALA A C 1
ATOM 1731 O O . ALA A 1 221 ? 12.845 -10.226 -6.251 1.00 81.44 221 ALA A O 1
ATOM 1732 N N . ALA A 1 222 ? 14.846 -10.500 -5.259 1.00 86.19 222 ALA A N 1
ATOM 1733 C CA . ALA A 1 222 ? 15.468 -11.253 -6.339 1.00 86.19 222 ALA A CA 1
ATOM 1734 C C . ALA A 1 222 ? 15.112 -12.750 -6.329 1.00 86.19 222 ALA A C 1
ATOM 1736 O O . ALA A 1 222 ? 15.496 -13.440 -7.268 1.00 86.19 222 ALA A O 1
ATOM 1737 N N . GLN A 1 223 ? 14.452 -13.259 -5.277 1.00 85.44 223 GLN A N 1
ATOM 1738 C CA . GLN A 1 223 ? 14.088 -14.680 -5.154 1.00 85.44 223 GLN A CA 1
ATOM 1739 C C . GLN A 1 223 ? 12.843 -15.045 -5.956 1.00 85.44 223 GLN A C 1
ATOM 1741 O O . GLN A 1 223 ? 12.804 -16.108 -6.564 1.00 85.44 223 GLN A O 1
ATOM 1746 N N . ASP A 1 224 ? 11.835 -14.179 -5.948 1.00 86.06 224 ASP A N 1
ATOM 1747 C CA . ASP A 1 224 ? 10.572 -14.427 -6.636 1.00 86.06 224 ASP A CA 1
ATOM 1748 C C . ASP A 1 224 ? 10.554 -13.640 -7.940 1.00 86.06 224 ASP A C 1
ATOM 1750 O O . ASP A 1 224 ? 10.987 -12.489 -7.970 1.00 86.06 224 ASP A O 1
ATOM 1754 N N . TYR A 1 225 ? 10.039 -14.230 -9.010 1.00 88.25 225 TYR A N 1
ATOM 1755 C CA . TYR A 1 225 ? 9.809 -13.544 -10.277 1.00 88.25 225 TYR A CA 1
ATOM 1756 C C . TYR A 1 225 ? 8.332 -13.126 -10.367 1.00 88.25 225 TYR A C 1
ATOM 1758 O O . TYR A 1 225 ? 7.443 -13.941 -10.165 1.00 88.25 225 TYR A O 1
ATOM 1766 N N . VAL A 1 226 ? 8.072 -11.851 -10.665 1.00 86.88 226 VAL A N 1
ATOM 1767 C CA . VAL A 1 226 ? 6.734 -11.242 -10.840 1.00 86.88 226 VAL A CA 1
ATO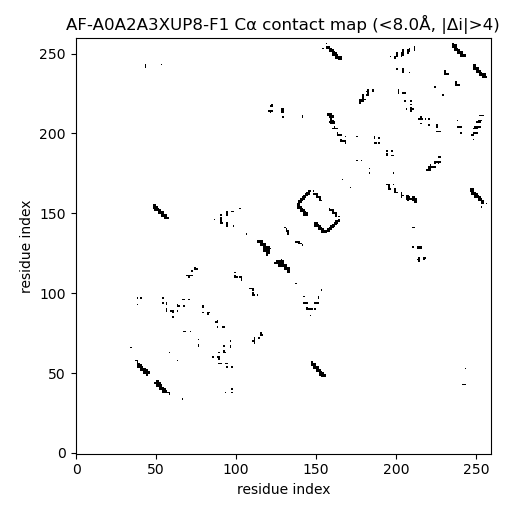M 1768 C C . VAL A 1 226 ? 6.697 -10.340 -12.089 1.00 86.88 226 VAL A C 1
ATOM 1770 O O . VAL A 1 226 ? 5.945 -9.366 -12.169 1.00 86.88 226 VAL A O 1
ATOM 1773 N N . GLY A 1 227 ? 7.593 -10.631 -13.040 1.00 79.88 227 GLY A N 1
ATOM 1774 C CA . GLY A 1 227 ? 7.815 -9.866 -14.265 1.00 79.88 227 GLY A CA 1
ATOM 1775 C C . GLY A 1 227 ? 6.710 -10.015 -15.307 1.00 79.88 227 GLY A C 1
ATOM 1776 O O . GLY A 1 227 ? 5.622 -10.520 -15.038 1.00 79.88 227 GLY A O 1
ATOM 1777 N N . TYR A 1 228 ? 6.978 -9.569 -16.535 1.00 69.00 228 TYR A N 1
ATOM 1778 C CA . TYR A 1 228 ? 5.962 -9.507 -17.598 1.00 69.00 228 TYR A CA 1
ATOM 1779 C C . TY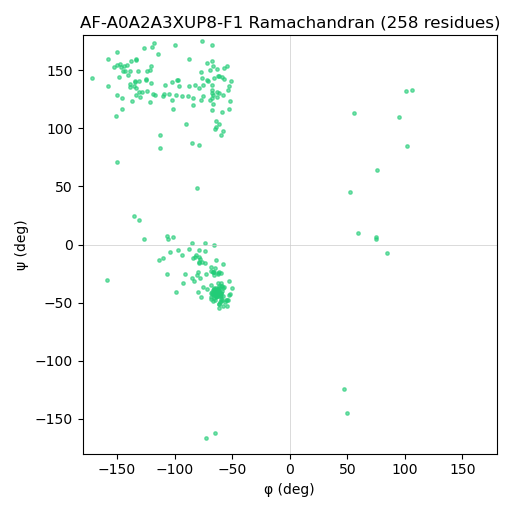R A 1 228 ? 5.390 -10.870 -17.987 1.00 69.00 228 TYR A C 1
ATOM 1781 O O . TYR A 1 228 ? 4.272 -10.947 -18.492 1.00 69.00 228 TYR A O 1
ATOM 1789 N N . ARG A 1 229 ? 6.141 -11.948 -17.748 1.00 61.50 229 ARG A N 1
ATOM 1790 C CA . ARG A 1 229 ? 5.716 -13.324 -18.031 1.00 61.50 229 ARG A CA 1
ATOM 1791 C C . ARG A 1 229 ? 4.894 -13.930 -16.889 1.00 61.50 229 ARG A C 1
ATOM 1793 O O . ARG A 1 229 ? 4.467 -15.072 -17.007 1.00 61.50 229 ARG A O 1
ATOM 1800 N N . PHE A 1 230 ? 4.643 -13.178 -15.816 1.00 60.09 230 PHE A N 1
ATOM 1801 C CA . PHE A 1 230 ? 3.859 -13.607 -14.661 1.00 60.09 230 PHE A CA 1
ATOM 1802 C C . PHE A 1 230 ? 2.542 -12.831 -14.558 1.00 60.09 230 PHE A C 1
ATOM 1804 O O . PHE A 1 230 ? 2.394 -11.875 -13.804 1.00 60.09 230 PHE A O 1
ATOM 1811 N N . LEU A 1 231 ? 1.556 -13.300 -15.322 1.00 53.69 231 LEU A N 1
ATOM 1812 C CA . LEU A 1 231 ? 0.133 -13.125 -15.005 1.00 53.69 231 LEU A CA 1
ATOM 1813 C C . LEU A 1 231 ? -0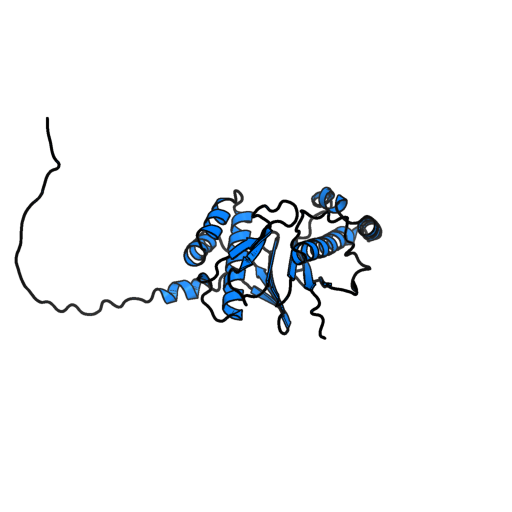.504 -14.430 -14.493 1.00 53.69 231 LEU A C 1
ATOM 1815 O O . LEU A 1 231 ? -1.705 -14.470 -14.255 1.00 53.69 231 LEU A O 1
ATOM 1819 N N . ASN A 1 232 ? 0.284 -15.493 -14.299 1.00 50.25 232 ASN A N 1
ATOM 1820 C CA . ASN A 1 232 ? -0.204 -16.824 -13.944 1.00 50.25 232 ASN A CA 1
ATOM 1821 C C . ASN A 1 232 ? 0.829 -17.593 -13.105 1.00 50.25 232 ASN A C 1
ATOM 1823 O O . ASN A 1 232 ? 1.414 -18.554 -13.597 1.00 50.25 232 ASN A O 1
ATOM 1827 N N . ASP A 1 233 ? 1.044 -17.190 -11.848 1.00 52.69 233 ASP A N 1
ATOM 1828 C CA . ASP A 1 233 ? 1.455 -18.184 -10.848 1.00 52.69 233 ASP A CA 1
ATOM 1829 C C . ASP A 1 233 ? 0.250 -19.121 -10.636 1.00 52.69 233 ASP A C 1
ATOM 1831 O O . ASP A 1 233 ? -0.820 -18.626 -10.255 1.00 52.69 233 ASP A O 1
ATOM 1835 N N . PRO A 1 234 ? 0.328 -20.421 -10.969 1.00 49.53 234 PRO A N 1
ATOM 1836 C CA . PRO A 1 234 ? -0.844 -21.290 -10.969 1.00 49.53 234 PRO A CA 1
ATOM 1837 C C . PRO A 1 234 ? -1.438 -21.522 -9.575 1.00 49.53 234 PRO A C 1
ATOM 1839 O O . PRO A 1 234 ? -2.646 -21.736 -9.481 1.00 49.53 234 PRO A O 1
ATOM 1842 N N . ASP A 1 235 ? -0.644 -21.417 -8.502 1.00 55.12 235 ASP A N 1
ATOM 1843 C CA . ASP A 1 235 ? -0.996 -22.138 -7.273 1.00 55.12 235 ASP A CA 1
ATOM 1844 C C . ASP A 1 235 ? -1.461 -21.277 -6.089 1.00 55.12 235 ASP A C 1
ATOM 1846 O O . ASP A 1 235 ? -1.987 -21.842 -5.129 1.00 55.12 235 ASP A O 1
ATOM 1850 N N . SER A 1 236 ? -1.325 -19.937 -6.081 1.00 74.31 236 SER A N 1
ATOM 1851 C CA . SER A 1 236 ? -1.760 -19.163 -4.889 1.00 74.31 236 SER A CA 1
ATOM 1852 C C . SER A 1 236 ? -2.066 -17.669 -5.040 1.00 74.31 236 SER A C 1
ATOM 1854 O O . SER A 1 236 ? -2.899 -17.179 -4.282 1.00 74.31 236 SER A O 1
ATOM 1856 N N . TRP A 1 237 ? -1.441 -16.909 -5.948 1.00 86.06 237 TRP A N 1
ATOM 1857 C CA . TRP A 1 237 ? -1.529 -15.434 -5.940 1.00 86.06 237 TRP A CA 1
ATOM 1858 C C . TRP A 1 237 ? -2.016 -14.850 -7.270 1.00 86.06 237 TRP A C 1
ATOM 1860 O O . TRP A 1 237 ? -1.640 -15.310 -8.344 1.00 86.06 237 TRP A O 1
ATOM 1870 N N . SER A 1 238 ? -2.832 -13.797 -7.199 1.00 88.12 238 SER A N 1
ATOM 1871 C CA . SER A 1 238 ? -3.194 -12.955 -8.345 1.00 88.12 238 SER A CA 1
ATOM 1872 C C . SER A 1 238 ? -2.536 -11.594 -8.205 1.00 88.12 238 SER A C 1
ATOM 1874 O O . SER A 1 238 ? -2.689 -10.963 -7.161 1.00 88.12 238 SER A O 1
ATOM 1876 N N . ILE A 1 239 ? -1.847 -11.137 -9.252 1.00 91.00 239 ILE A N 1
ATOM 1877 C CA . ILE A 1 239 ? -1.216 -9.815 -9.327 1.00 91.00 239 ILE A CA 1
ATOM 1878 C C . ILE A 1 239 ? -1.879 -9.034 -10.459 1.00 91.00 239 ILE A C 1
ATOM 1880 O O . ILE A 1 239 ? -1.966 -9.527 -11.582 1.00 91.00 239 ILE A O 1
ATOM 1884 N N . HIS A 1 240 ? -2.331 -7.818 -10.169 1.00 92.69 240 HIS A N 1
ATOM 1885 C CA . HIS A 1 240 ? -2.990 -6.948 -11.134 1.00 92.69 240 HIS A CA 1
ATOM 1886 C C . HIS A 1 240 ? -2.443 -5.527 -11.064 1.00 92.69 240 HIS A C 1
ATOM 1888 O O . HIS A 1 240 ? -2.232 -4.986 -9.979 1.00 92.69 240 HIS A O 1
ATOM 1894 N N . ASP A 1 241 ? -2.275 -4.910 -12.230 1.00 94.56 241 ASP A N 1
ATOM 1895 C CA . ASP A 1 241 ? -1.984 -3.485 -12.333 1.00 94.56 241 ASP A CA 1
ATOM 1896 C C . ASP A 1 241 ? -3.258 -2.676 -12.070 1.00 94.56 241 ASP A C 1
ATOM 1898 O O . ASP A 1 241 ? -4.352 -3.073 -12.475 1.00 94.56 241 ASP A O 1
ATOM 1902 N N . LEU A 1 242 ? -3.116 -1.532 -11.405 1.00 95.81 242 LEU A N 1
ATOM 1903 C CA . LEU A 1 242 ? -4.230 -0.648 -11.072 1.00 95.81 242 LEU A CA 1
ATOM 1904 C C . LEU A 1 242 ? -4.177 0.629 -11.914 1.00 95.81 242 LEU A C 1
ATOM 1906 O O . LEU A 1 242 ? -3.118 1.238 -12.076 1.00 95.81 242 LEU A O 1
ATOM 1910 N N . ALA A 1 243 ? -5.338 1.059 -12.408 1.00 94.19 243 ALA A N 1
ATOM 1911 C CA . ALA A 1 243 ? -5.488 2.293 -13.172 1.00 94.19 243 ALA A CA 1
ATOM 1912 C C . ALA A 1 243 ? -5.513 3.523 -12.242 1.00 94.19 243 ALA A C 1
ATOM 1914 O O . ALA A 1 243 ? -6.573 3.999 -11.838 1.00 94.19 243 ALA A O 1
ATOM 1915 N N . VAL A 1 244 ? -4.326 4.022 -11.900 1.00 93.38 244 VAL A N 1
ATOM 1916 C CA . VAL A 1 244 ? -4.103 5.267 -11.141 1.00 93.38 244 VAL A CA 1
ATOM 1917 C C . VAL A 1 244 ? -3.746 6.426 -12.079 1.00 93.38 244 VAL A C 1
ATOM 1919 O O . VAL A 1 244 ? -3.532 6.213 -13.273 1.00 93.38 244 VAL A O 1
ATOM 1922 N N . GLY A 1 245 ? -3.683 7.655 -11.558 1.00 87.44 245 GLY A N 1
ATOM 1923 C CA . GLY A 1 245 ? -3.326 8.835 -12.359 1.00 87.44 245 GLY A CA 1
ATOM 1924 C C . GLY A 1 245 ? -1.990 8.702 -13.110 1.00 87.44 245 GLY A C 1
ATOM 1925 O O . GLY A 1 245 ? -1.082 8.000 -12.666 1.00 87.44 245 GLY A O 1
ATOM 1926 N N . ASP A 1 246 ? -1.840 9.429 -14.224 1.00 88.12 246 ASP A N 1
ATOM 1927 C CA . ASP A 1 246 ? -0.771 9.222 -15.221 1.00 88.12 246 ASP A CA 1
ATOM 1928 C C . ASP A 1 246 ? 0.654 9.212 -14.658 1.00 88.12 246 ASP A C 1
ATOM 1930 O O . ASP A 1 246 ? 1.514 8.500 -15.177 1.00 88.12 246 ASP A O 1
ATOM 1934 N N . ASN A 1 247 ? 0.894 9.969 -13.582 1.00 92.44 247 ASN A N 1
ATOM 1935 C CA . ASN A 1 247 ? 2.188 10.112 -12.909 1.00 92.44 247 ASN A CA 1
ATOM 1936 C C . ASN A 1 247 ? 2.550 8.943 -11.981 1.00 92.44 247 ASN A C 1
ATOM 1938 O O . ASN A 1 247 ? 3.650 8.922 -11.423 1.00 92.44 247 ASN A O 1
ATOM 1942 N N . TYR A 1 248 ? 1.645 7.988 -11.797 1.00 95.62 248 TYR A N 1
ATOM 1943 C CA . TYR A 1 248 ? 1.783 6.880 -10.867 1.00 95.62 248 TYR A CA 1
ATOM 1944 C C . TYR A 1 248 ? 1.713 5.540 -11.589 1.00 95.62 248 TYR A C 1
ATOM 1946 O O . TYR A 1 248 ? 1.121 5.391 -12.657 1.00 95.62 248 TYR A O 1
ATOM 1954 N N . ARG A 1 249 ? 2.340 4.536 -10.989 1.00 96.50 249 ARG A N 1
ATOM 1955 C CA . ARG A 1 249 ? 2.082 3.127 -11.275 1.00 96.50 249 ARG A CA 1
ATOM 1956 C C . ARG A 1 249 ? 1.650 2.458 -9.988 1.00 96.50 249 ARG A C 1
ATOM 1958 O O . ARG A 1 249 ? 2.028 2.912 -8.908 1.00 96.50 249 ARG A O 1
ATOM 1965 N N . ALA A 1 250 ? 0.830 1.428 -10.108 1.00 97.56 250 ALA A N 1
ATOM 1966 C CA . ALA A 1 250 ? 0.260 0.756 -8.960 1.00 97.56 250 ALA A CA 1
ATOM 1967 C C . ALA A 1 250 ? -0.061 -0.701 -9.274 1.00 97.56 250 ALA A C 1
ATOM 1969 O O . ALA A 1 250 ? -0.347 -1.054 -10.422 1.00 97.56 250 ALA A O 1
ATOM 1970 N N . ALA A 1 251 ? -0.041 -1.529 -8.235 1.00 96.69 251 ALA A N 1
ATOM 1971 C CA . ALA A 1 251 ? -0.423 -2.926 -8.321 1.00 96.69 251 ALA A CA 1
ATOM 1972 C C . ALA A 1 251 ? -1.091 -3.406 -7.030 1.00 96.69 251 ALA A C 1
ATOM 1974 O O . ALA A 1 251 ? -0.815 -2.906 -5.935 1.00 96.69 251 ALA A O 1
ATOM 1975 N N . VAL A 1 252 ? -1.943 -4.416 -7.175 1.00 96.12 252 VAL A N 1
ATOM 1976 C CA . VAL A 1 252 ? -2.511 -5.201 -6.082 1.00 96.12 252 VAL A CA 1
ATOM 1977 C C . VAL A 1 252 ? -2.133 -6.663 -6.266 1.00 96.12 252 VAL A C 1
ATOM 1979 O O . VAL A 1 252 ? -2.174 -7.193 -7.374 1.00 96.12 252 VAL A O 1
ATOM 1982 N N . THR A 1 253 ? -1.788 -7.315 -5.163 1.00 93.94 253 THR A N 1
ATOM 1983 C CA . THR A 1 253 ? -1.595 -8.757 -5.080 1.00 93.94 253 THR A CA 1
ATOM 1984 C C . THR A 1 253 ? -2.494 -9.325 -3.996 1.00 93.94 253 THR A C 1
ATOM 1986 O O . THR A 1 253 ? -2.495 -8.811 -2.882 1.00 93.94 253 THR A O 1
ATOM 1989 N N . PHE A 1 254 ? -3.231 -10.393 -4.277 1.00 91.56 254 PHE A N 1
ATOM 1990 C CA . PHE A 1 254 ? -4.053 -11.079 -3.278 1.00 91.56 254 PHE A CA 1
ATOM 1991 C C . PHE A 1 254 ? -4.065 -12.587 -3.510 1.00 91.56 254 PHE A C 1
ATOM 1993 O O . PHE A 1 254 ? -3.849 -13.054 -4.633 1.00 91.56 254 PHE A O 1
ATOM 2000 N N . ALA A 1 255 ? -4.280 -13.358 -2.445 1.00 86.12 255 ALA A N 1
ATOM 2001 C CA . ALA A 1 255 ? -4.346 -14.808 -2.561 1.00 86.12 255 ALA A CA 1
ATOM 2002 C C . ALA A 1 255 ? -5.603 -15.205 -3.349 1.00 86.12 255 ALA A C 1
ATOM 2004 O O . ALA A 1 255 ? -6.707 -14.748 -3.035 1.00 86.12 255 ALA A O 1
ATOM 2005 N N . ARG A 1 256 ? -5.445 -16.064 -4.362 1.00 75.62 256 ARG A N 1
ATOM 2006 C CA . ARG A 1 256 ? -6.562 -16.754 -5.009 1.00 75.62 256 ARG A CA 1
ATOM 2007 C C . ARG A 1 256 ? -7.174 -17.643 -3.941 1.00 75.62 256 ARG A C 1
ATOM 2009 O O . ARG A 1 256 ? -6.583 -18.652 -3.569 1.00 75.62 256 ARG A O 1
ATOM 2016 N N . SER A 1 257 ? -8.335 -17.263 -3.421 1.00 62.72 257 SER A N 1
ATOM 2017 C CA . SER A 1 257 ? -9.154 -18.200 -2.664 1.00 62.72 257 SER A CA 1
ATOM 2018 C C . SER A 1 257 ? -9.324 -19.425 -3.560 1.00 62.72 257 SER A C 1
ATOM 2020 O O . SER A 1 257 ? -9.864 -19.293 -4.662 1.00 62.72 257 SER A O 1
ATOM 2022 N N . LEU A 1 258 ? -8.819 -20.589 -3.142 1.00 41.31 258 LEU A N 1
ATOM 2023 C CA . LEU A 1 258 ? -9.222 -21.850 -3.748 1.00 41.31 258 LEU A CA 1
ATOM 2024 C C . LEU A 1 258 ? -10.737 -21.913 -3.554 1.00 41.31 258 LEU A C 1
ATOM 2026 O O . LEU A 1 258 ? -11.222 -22.207 -2.462 1.00 41.31 258 LEU A O 1
ATOM 2030 N N . LYS A 1 259 ? -11.494 -21.535 -4.587 1.00 36.16 259 LYS A N 1
ATOM 2031 C CA . LYS A 1 259 ? -12.877 -21.972 -4.702 1.00 36.16 259 LYS A CA 1
ATOM 2032 C C . LYS A 1 259 ? -12.771 -23.483 -4.875 1.00 36.16 259 LYS A C 1
ATOM 2034 O O . LYS A 1 259 ? -12.373 -23.932 -5.948 1.00 36.16 259 LYS A O 1
ATOM 2039 N N . TYR A 1 260 ? -12.985 -24.216 -3.784 1.00 31.08 260 TYR A N 1
ATOM 2040 C CA . TYR A 1 260 ? -13.298 -25.638 -3.852 1.00 31.08 260 TYR A CA 1
ATOM 2041 C C . TYR A 1 260 ? -14.582 -25.824 -4.661 1.00 31.08 260 TYR A C 1
ATOM 2043 O O . TYR A 1 260 ? -15.506 -24.993 -4.482 1.00 31.08 260 TYR A O 1
#

Nearest PDB structures (foldseek):
  2cg5-assembly1_A  TM=7.853E-01  e=5.717E-12  Homo sapiens
  1qr0-assembly1_A  TM=7.457E-01  e=1.187E-11  Bacillus subtilis
  7ed2-assembly1_B  TM=4.874E-01  e=2.945E-06  Mycolicibacterium smegmatis
  4dxe-assembly2_F  TM=7.155E-01  e=1.236E-02  Staphylococcus aureus subsp. aureus COL
  7d58-assembly1_C  TM=3.228E-01  e=3.150E+00  Homo sapiens

Radius of gyration: 24.78 Å; Cα contacts (8 Å, |Δi|>4): 421; chains: 1; bounding box: 54×58×87 Å

Secondary structure (DSSP, 8-state):
----PPPP-------------------THHHHHTTTTSSEEEEEEEETTEEEEEEE--S-HHHHHHHHHHH--HHHHHHHHH--SHHHHHHHHHHHHHHHHHHHHHHTS-GGG--EEEPPPTTT--S-S-EEESSTTPPEEEEEEETTEEEEEEESS-EEEEEEE---GGGGHHHHHTS-HHHHHHHHTS-GGGHHHHHHHHHHHHHHHHHHTT-GGGS-TTTS--STT-S--SSSEEEEE----TTEEEEEEEE-----

Sequence (260 aa):
MGHRAPRCRCNRNSLDGSIHRGCSVKSKTNGIENMMDQISRRILWEQPGLQVWEVTIEDDEAVLLDAANSLFDKTDLDRVGSYCSSQARKNFIGTRIALRQVAAQIMAVDPASFTIYRSQCSNCNGRHGRPEFSKPGEPHFSLSHSENGALVAFSESAIGVDIQKMQPLDRFREARKRLHPDERRELDAVAPQSQTAAFAQLWTRKESYLKAIGSGLCRSAAQDYVGYRFLNDPDSWSIHDLAVGDNYRAAVTFARSLKY

Mean predicted aligned error: 10.41 Å

Solvent-accessible surface area (backbone atoms only — not comparable to full-atom values): 15155 Å² total; per-residue (Å²): 135,87,83,82,81,88,81,89,81,88,82,87,87,79,91,81,90,75,94,77,81,79,85,74,77,74,68,76,61,71,65,52,64,73,62,67,73,68,64,48,71,44,80,76,42,80,53,95,65,37,40,33,32,39,35,43,54,80,74,54,59,71,60,49,49,58,54,41,72,74,41,50,52,71,68,55,52,53,53,52,71,69,46,88,46,67,68,60,31,41,45,52,46,46,52,49,50,51,44,30,48,54,50,16,64,77,68,75,50,65,42,54,73,66,53,73,47,47,39,61,21,82,85,77,67,42,75,72,25,49,69,42,67,76,54,91,90,60,63,36,50,27,63,29,64,31,83,49,43,29,40,38,33,41,19,80,42,50,30,10,36,21,43,32,59,61,56,68,58,80,83,38,51,71,61,57,70,40,42,18,73,66,46,49,54,54,52,70,69,42,58,79,92,48,34,41,60,52,49,32,39,46,49,13,39,46,50,1,42,30,40,27,77,44,45,40,84,78,46,65,56,45,77,57,82,60,38,95,89,46,83,69,60,89,85,46,55,46,69,44,79,48,94,60,62,91,62,41,27,27,13,40,16,33,48,55,73,80,80,125